Protein AF-A0A412BIN4-F1 (afdb_monomer_lite)

Sequence (190 aa):
MIEFNANLDKLNDFFSIFPKWGISVTIKLLKELKNDSEAMCNKYFSIISARILNELSARPDGLDVESYKKEASQLKMHFNRIKLCMRNTDFRFFIHEGLNEDMFHVSNNKVYGNLNTMYFYINENSRYAECGDESFILNKLQDICHELNELRQYDILNALPKLIKDSPNEGYVVDSNAFDECMDKVLYKR

pLDDT: mean 77.25, std 17.16, range [39.59, 96.88]

Foldseek 3Di:
DCVLVVLQVVVLLLQVVQVVQVHAADLVLLVCCLPDLPVSLVVVLVVSLVVLQVVQQPDPVGHPPVSSVVVSVVSVVSSVVSVVVCVDPVSSVSSVCCSVQVQWDADPRGIAGAVSCCVPPDDDDDQKGTHDAPVRQLVVQVVVVVVLCVVDDDPVNVCSSVQWDADPPHHIIGGSVSVVVSVCVSPVVD

Radius of gyration: 20.76 Å; chains: 1; bounding box: 53×29×62 Å

Structure (mmCIF, N/CA/C/O backbone):
data_AF-A0A412BIN4-F1
#
_entry.id   AF-A0A412BIN4-F1
#
loop_
_atom_site.group_PDB
_atom_site.id
_atom_site.type_symbol
_atom_site.label_atom_id
_atom_site.label_alt_id
_atom_site.label_comp_id
_atom_site.label_asym_id
_atom_site.label_entity_id
_atom_site.label_seq_id
_atom_site.pdbx_PDB_ins_code
_atom_site.Cartn_x
_atom_site.Cartn_y
_atom_site.Cartn_z
_atom_site.occupancy
_atom_site.B_iso_or_equiv
_atom_site.auth_seq_id
_atom_site.auth_comp_id
_atom_site.auth_asym_id
_atom_site.auth_atom_id
_atom_site.pdbx_PDB_model_num
ATOM 1 N N . MET A 1 1 ? -2.783 11.981 15.954 1.00 52.47 1 MET A N 1
ATOM 2 C CA . MET A 1 1 ? -3.583 12.307 14.748 1.00 52.47 1 MET A CA 1
ATOM 3 C C . MET A 1 1 ? -2.749 12.912 13.621 1.00 52.47 1 MET A C 1
ATOM 5 O O . MET A 1 1 ? -2.715 12.296 12.567 1.00 52.47 1 MET A O 1
ATOM 9 N N . ILE A 1 2 ? -2.026 14.028 13.833 1.00 53.19 2 ILE A N 1
ATOM 10 C CA . ILE A 1 2 ? -1.086 14.569 12.819 1.00 53.19 2 ILE A CA 1
ATOM 11 C C . ILE A 1 2 ? -0.102 13.482 12.362 1.00 53.19 2 ILE A C 1
ATOM 13 O O . ILE A 1 2 ? 0.134 13.328 11.172 1.00 53.19 2 ILE A O 1
ATOM 17 N N . GLU A 1 3 ? 0.390 12.662 13.294 1.00 67.81 3 GLU A N 1
ATOM 18 C CA . GLU A 1 3 ? 1.304 11.560 12.978 1.00 67.81 3 GLU A CA 1
ATOM 19 C C . GLU A 1 3 ? 0.647 10.392 12.226 1.00 67.81 3 GLU A C 1
ATOM 21 O O . GLU A 1 3 ? 1.314 9.784 11.399 1.00 67.81 3 GLU A O 1
ATOM 26 N N . PHE A 1 4 ? -0.642 10.086 12.444 1.00 73.12 4 PHE A N 1
ATOM 27 C CA . PHE A 1 4 ? -1.311 8.983 11.733 1.00 73.12 4 PHE A CA 1
ATOM 28 C C . PHE A 1 4 ? -1.513 9.342 10.262 1.00 73.12 4 PHE A C 1
ATOM 30 O O . PHE A 1 4 ? -1.040 8.613 9.395 1.00 73.12 4 PHE A O 1
ATOM 37 N N . ASN A 1 5 ? -2.140 10.491 9.983 1.00 73.44 5 ASN A N 1
ATOM 38 C CA . ASN A 1 5 ? -2.379 10.930 8.608 1.00 73.44 5 ASN A CA 1
ATOM 39 C C . ASN A 1 5 ? -1.053 11.182 7.884 1.00 73.44 5 ASN A C 1
ATOM 41 O O . ASN A 1 5 ? -0.859 10.664 6.794 1.00 73.44 5 ASN A O 1
ATOM 45 N N . ALA A 1 6 ? -0.075 11.828 8.531 1.00 82.25 6 ALA A N 1
ATOM 46 C CA . ALA A 1 6 ? 1.246 12.012 7.929 1.00 82.25 6 ALA A CA 1
ATOM 47 C C . ALA A 1 6 ? 1.959 10.679 7.632 1.00 82.25 6 ALA A C 1
ATOM 49 O O . ALA A 1 6 ? 2.660 10.564 6.626 1.00 82.25 6 ALA A O 1
ATOM 50 N N . ASN A 1 7 ? 1.798 9.660 8.482 1.00 86.88 7 ASN A N 1
ATOM 51 C CA . ASN A 1 7 ? 2.348 8.330 8.223 1.00 86.88 7 ASN A CA 1
ATOM 52 C C . ASN A 1 7 ? 1.574 7.596 7.117 1.00 86.88 7 ASN A C 1
ATOM 54 O O . ASN A 1 7 ? 2.195 6.924 6.293 1.00 86.88 7 ASN A O 1
ATOM 58 N N . LEU A 1 8 ? 0.252 7.746 7.046 1.00 87.19 8 LEU A N 1
ATOM 59 C CA . LEU A 1 8 ? -0.567 7.189 5.972 1.00 87.19 8 LEU A CA 1
ATOM 60 C C . LEU A 1 8 ? -0.222 7.830 4.619 1.00 87.19 8 LEU A C 1
ATOM 62 O O . LEU A 1 8 ? 0.004 7.114 3.645 1.00 87.19 8 LEU A O 1
ATOM 66 N N . ASP A 1 9 ? -0.079 9.153 4.572 1.00 88.25 9 ASP A N 1
ATOM 67 C CA . ASP A 1 9 ? 0.361 9.901 3.391 1.00 88.25 9 ASP A CA 1
ATOM 68 C C . ASP A 1 9 ? 1.745 9.447 2.950 1.00 88.25 9 ASP A C 1
ATOM 70 O O . ASP A 1 9 ? 1.972 9.141 1.783 1.00 88.25 9 ASP A O 1
ATOM 74 N N . LYS A 1 10 ? 2.669 9.300 3.902 1.00 91.50 10 LYS A N 1
ATOM 75 C CA . LYS A 1 10 ? 4.013 8.785 3.636 1.00 91.50 10 LYS A CA 1
ATOM 76 C C . LYS A 1 10 ? 3.991 7.361 3.074 1.00 91.50 10 LYS A C 1
ATOM 78 O O . LYS A 1 10 ? 4.788 7.037 2.193 1.00 91.50 10 LYS A O 1
ATOM 83 N N . LEU A 1 11 ? 3.101 6.506 3.574 1.00 92.31 11 LEU A N 1
ATOM 84 C CA . LEU A 1 11 ? 2.918 5.146 3.073 1.00 92.31 11 LEU A CA 1
ATOM 85 C C . LEU A 1 11 ? 2.345 5.152 1.646 1.00 92.31 11 LEU A C 1
ATOM 87 O O . LEU A 1 11 ? 2.829 4.418 0.783 1.00 92.31 11 LEU A O 1
ATOM 91 N N . ASN A 1 12 ? 1.371 6.021 1.373 1.00 92.88 12 ASN A N 1
ATOM 92 C CA . ASN A 1 12 ? 0.793 6.217 0.045 1.00 92.88 12 ASN A CA 1
ATOM 93 C C . ASN A 1 12 ? 1.808 6.784 -0.956 1.00 92.88 12 ASN A C 1
ATOM 95 O O . ASN A 1 12 ? 1.913 6.282 -2.077 1.00 92.88 12 ASN A O 1
ATOM 99 N N . ASP A 1 13 ? 2.635 7.741 -0.537 1.00 93.12 13 ASP A N 1
ATOM 100 C CA . ASP A 1 13 ? 3.766 8.268 -1.302 1.00 93.12 13 ASP A CA 1
ATOM 101 C C . ASP A 1 13 ? 4.687 7.138 -1.777 1.00 93.12 13 ASP A C 1
ATOM 103 O O . ASP A 1 13 ? 5.086 7.100 -2.946 1.00 93.12 13 ASP A O 1
ATOM 107 N N . PHE A 1 14 ? 5.009 6.184 -0.897 1.00 92.69 14 PHE A N 1
ATOM 108 C CA . PHE A 1 14 ? 5.871 5.048 -1.234 1.00 92.69 14 PHE A CA 1
ATOM 109 C C . PHE A 1 14 ? 5.260 4.161 -2.307 1.00 92.69 14 PHE A C 1
ATOM 111 O O . PHE A 1 14 ? 5.967 3.740 -3.229 1.00 92.69 14 PHE A O 1
ATOM 118 N N . PHE A 1 15 ? 3.958 3.905 -2.216 1.00 93.31 15 PHE A N 1
ATOM 119 C CA . PHE A 1 15 ? 3.268 3.020 -3.141 1.00 93.31 15 PHE A CA 1
ATOM 120 C C . PHE A 1 15 ? 2.793 3.700 -4.430 1.00 93.31 15 PHE A C 1
ATOM 122 O O . PHE A 1 15 ? 2.519 3.004 -5.404 1.00 93.31 15 PHE A O 1
ATOM 129 N N . SER A 1 16 ? 2.807 5.033 -4.507 1.00 91.88 16 SER A N 1
ATOM 130 C CA . SER A 1 16 ? 2.355 5.813 -5.672 1.00 91.88 16 SER A CA 1
ATOM 131 C C . SER A 1 16 ? 3.038 5.458 -7.003 1.00 91.88 16 SER A C 1
ATOM 133 O O . SER A 1 16 ? 2.470 5.664 -8.078 1.00 91.88 16 SER A O 1
ATOM 135 N N . ILE A 1 17 ? 4.260 4.917 -6.961 1.00 91.06 17 ILE A N 1
ATOM 136 C CA . ILE A 1 17 ? 5.000 4.510 -8.162 1.00 91.06 17 ILE A CA 1
ATOM 137 C C . ILE A 1 17 ? 4.529 3.165 -8.726 1.00 91.06 17 ILE A C 1
ATOM 139 O O . ILE A 1 17 ? 4.674 2.923 -9.919 1.00 91.06 17 ILE A O 1
ATOM 143 N N . PHE A 1 18 ? 3.950 2.293 -7.901 1.00 93.19 18 PHE A N 1
ATOM 144 C CA . PHE A 1 18 ? 3.607 0.925 -8.292 1.00 93.19 18 PHE A CA 1
ATOM 145 C C . PHE A 1 18 ? 2.509 0.877 -9.369 1.00 93.19 18 PHE A C 1
ATOM 147 O O . PHE A 1 18 ? 2.728 0.211 -10.388 1.00 93.19 18 PHE A O 1
ATOM 154 N N . PRO A 1 19 ? 1.394 1.629 -9.250 1.00 93.12 19 PRO A N 1
ATOM 155 C CA . PRO A 1 19 ? 0.339 1.620 -10.263 1.00 93.12 19 PRO A CA 1
ATOM 156 C C . PRO A 1 19 ? 0.802 2.125 -11.628 1.00 93.12 19 PRO A C 1
ATOM 158 O O . PRO A 1 19 ? 0.373 1.590 -12.647 1.00 93.12 19 PRO A O 1
ATOM 161 N N . LYS A 1 20 ? 1.729 3.096 -11.659 1.00 90.44 20 LYS A N 1
ATOM 162 C CA . LYS A 1 20 ? 2.320 3.617 -12.908 1.00 90.44 20 LYS A CA 1
ATOM 163 C C . LYS A 1 20 ? 3.000 2.520 -13.720 1.00 90.44 20 LYS A C 1
ATOM 165 O O . LYS A 1 20 ? 3.039 2.593 -14.939 1.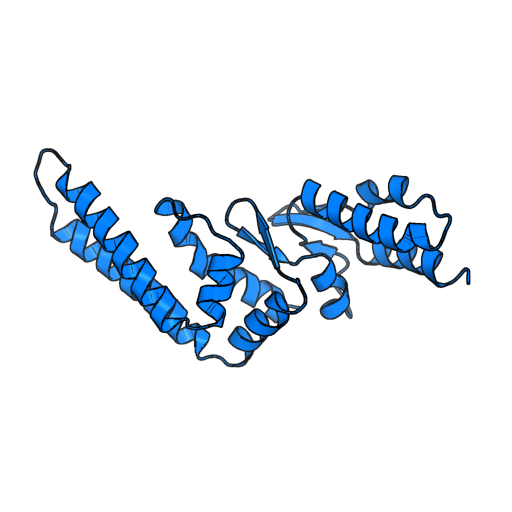00 90.44 20 LYS A O 1
ATOM 170 N N . TRP A 1 21 ? 3.493 1.499 -13.030 1.00 89.81 21 TRP A N 1
ATOM 171 C CA . TRP A 1 21 ? 4.158 0.351 -13.621 1.00 89.81 21 TRP A CA 1
ATOM 172 C C . TRP A 1 21 ? 3.282 -0.893 -13.619 1.00 89.81 21 TRP A C 1
ATOM 174 O O . TRP A 1 21 ? 3.820 -1.988 -13.712 1.00 89.81 21 TRP A O 1
ATOM 184 N N . GLY A 1 22 ? 1.956 -0.769 -13.493 1.00 90.12 22 GLY A N 1
ATOM 185 C CA . GLY A 1 22 ? 1.029 -1.902 -13.544 1.00 90.12 22 GLY A CA 1
ATOM 186 C C . GLY A 1 22 ? 1.209 -2.897 -12.396 1.00 90.12 22 GLY A C 1
ATOM 187 O O . GLY A 1 22 ? 1.023 -4.100 -12.586 1.00 90.12 22 GLY A O 1
ATOM 188 N N . ILE A 1 23 ? 1.642 -2.427 -11.225 1.00 93.75 23 ILE A N 1
ATOM 189 C CA . ILE A 1 23 ? 1.693 -3.222 -9.999 1.00 93.75 23 ILE A CA 1
ATOM 190 C C . ILE A 1 23 ? 0.634 -2.673 -9.048 1.00 93.75 23 ILE A C 1
ATOM 192 O O . ILE A 1 23 ? 0.701 -1.518 -8.632 1.00 93.75 23 ILE A O 1
ATOM 196 N N . SER A 1 24 ? -0.346 -3.504 -8.704 1.00 94.12 24 SER A N 1
ATOM 197 C CA . SER A 1 24 ? -1.407 -3.106 -7.784 1.00 94.12 24 SER A CA 1
ATOM 198 C C . SER A 1 24 ? -0.885 -2.967 -6.357 1.00 94.12 24 SER A C 1
ATOM 200 O O . SER A 1 24 ? -0.152 -3.829 -5.858 1.00 94.12 24 SER A O 1
ATOM 202 N N . VAL A 1 25 ? -1.310 -1.908 -5.674 1.00 94.38 25 VAL A N 1
ATOM 203 C CA . VAL A 1 25 ? -1.082 -1.755 -4.234 1.00 94.38 25 VAL A CA 1
ATOM 204 C C . VAL A 1 25 ? -2.047 -2.691 -3.519 1.00 94.38 25 VAL A C 1
ATOM 206 O O . VAL A 1 25 ? -3.233 -2.729 -3.829 1.00 94.38 25 VAL A O 1
ATOM 209 N N . THR A 1 26 ? -1.530 -3.503 -2.599 1.00 94.44 26 THR A N 1
ATOM 210 C CA . THR A 1 26 ? -2.305 -4.530 -1.888 1.00 94.44 26 THR A CA 1
ATOM 211 C C . THR A 1 26 ? -1.802 -4.676 -0.458 1.00 94.44 26 THR A C 1
ATOM 213 O O . THR A 1 26 ? -0.642 -4.379 -0.175 1.00 94.44 26 THR A O 1
ATOM 216 N N . ILE A 1 27 ? -2.618 -5.247 0.432 1.00 92.25 27 ILE A N 1
ATOM 217 C CA . ILE A 1 27 ? -2.184 -5.621 1.790 1.00 92.25 27 ILE A CA 1
ATOM 218 C C . ILE A 1 27 ? -0.950 -6.536 1.766 1.00 92.25 27 ILE A C 1
ATOM 220 O O . ILE A 1 27 ? -0.079 -6.436 2.628 1.00 92.25 27 ILE A O 1
ATOM 224 N N . LYS A 1 28 ? -0.813 -7.398 0.749 1.00 94.25 28 LYS A N 1
ATOM 225 C CA . LYS A 1 28 ? 0.390 -8.222 0.571 1.00 94.25 28 LYS A CA 1
ATOM 226 C C . LYS A 1 28 ? 1.647 -7.362 0.407 1.00 94.25 28 LYS A C 1
ATOM 228 O O . LYS A 1 28 ? 2.677 -7.695 0.982 1.00 94.25 28 LYS A O 1
ATOM 233 N N . LEU A 1 29 ? 1.559 -6.256 -0.328 1.00 94.31 29 LEU A N 1
ATOM 234 C CA . LEU A 1 29 ? 2.671 -5.328 -0.525 1.00 94.31 29 LEU A CA 1
ATOM 235 C C . LEU A 1 29 ? 3.097 -4.664 0.792 1.00 94.31 29 LEU A C 1
ATOM 237 O O . LEU A 1 29 ? 4.290 -4.557 1.069 1.00 94.31 29 LEU A O 1
ATOM 241 N N . LEU A 1 30 ? 2.126 -4.296 1.635 1.00 94.31 30 LEU A N 1
ATOM 242 C CA . LEU A 1 30 ? 2.381 -3.774 2.980 1.00 94.31 30 LEU A CA 1
ATOM 243 C C . LEU A 1 30 ? 3.039 -4.836 3.874 1.00 94.31 30 LEU A C 1
ATOM 245 O O . LEU A 1 30 ? 3.981 -4.527 4.598 1.00 94.31 30 LEU A O 1
ATOM 249 N N . LYS A 1 31 ? 2.598 -6.099 3.793 1.00 95.25 31 LYS A N 1
ATOM 250 C CA . LYS A 1 31 ? 3.227 -7.219 4.517 1.00 95.25 31 LYS A CA 1
ATOM 251 C C . LYS A 1 31 ? 4.669 -7.458 4.061 1.00 95.25 31 LYS A C 1
ATOM 253 O O . LYS A 1 31 ? 5.536 -7.674 4.900 1.00 95.25 31 LYS A O 1
ATOM 258 N N . GLU A 1 32 ? 4.950 -7.376 2.759 1.00 96.06 32 GLU A N 1
ATOM 259 C CA . GLU A 1 32 ? 6.324 -7.446 2.236 1.00 96.06 32 GLU A CA 1
ATOM 260 C C . GLU A 1 32 ? 7.185 -6.295 2.788 1.00 96.06 32 GLU A C 1
ATOM 262 O O . GLU A 1 32 ? 8.299 -6.541 3.245 1.00 96.06 32 GLU A O 1
ATOM 267 N N . LEU A 1 33 ? 6.648 -5.067 2.829 1.00 95.19 33 LEU A N 1
ATOM 268 C CA . LEU A 1 33 ? 7.324 -3.900 3.408 1.00 95.19 33 LEU A CA 1
ATOM 269 C C . LEU A 1 33 ? 7.610 -4.067 4.913 1.00 95.19 33 LEU A C 1
ATOM 271 O O . LEU A 1 33 ? 8.710 -3.739 5.359 1.00 95.19 33 LEU A O 1
ATOM 275 N N . LYS A 1 34 ? 6.639 -4.583 5.680 1.00 94.06 34 LYS A N 1
ATOM 276 C CA . LYS A 1 34 ? 6.758 -4.879 7.120 1.00 94.06 34 LYS A CA 1
ATOM 277 C C . LYS A 1 34 ? 7.849 -5.913 7.398 1.00 94.06 34 LYS A C 1
ATOM 279 O O . LYS A 1 34 ? 8.639 -5.726 8.318 1.00 94.06 34 LYS A O 1
ATOM 284 N N . ASN A 1 35 ? 7.856 -7.002 6.632 1.00 94.00 35 ASN A N 1
ATOM 285 C CA . ASN A 1 35 ? 8.706 -8.159 6.900 1.00 94.00 35 ASN A CA 1
ATOM 286 C C . ASN A 1 35 ? 10.169 -7.886 6.556 1.00 94.00 35 ASN A C 1
ATOM 288 O O . ASN A 1 35 ? 11.052 -8.140 7.369 1.00 94.00 35 ASN A O 1
ATOM 292 N N . ASP A 1 36 ? 10.419 -7.380 5.349 1.00 95.25 36 ASP A N 1
ATOM 293 C CA . ASP A 1 36 ? 11.762 -7.053 4.887 1.00 95.25 36 ASP A CA 1
ATOM 294 C C . ASP A 1 36 ? 11.687 -5.969 3.809 1.00 95.25 36 ASP A C 1
ATOM 296 O O . ASP A 1 36 ? 11.591 -6.227 2.604 1.00 95.25 36 ASP A O 1
ATOM 300 N N . SER A 1 37 ? 11.739 -4.718 4.268 1.00 94.12 37 SER A N 1
ATOM 301 C CA . SER A 1 37 ? 11.732 -3.556 3.383 1.00 94.12 37 SER A CA 1
ATOM 302 C C . SER A 1 37 ? 12.886 -3.554 2.377 1.00 94.12 37 SER A C 1
ATOM 304 O O . SER A 1 37 ? 12.717 -3.046 1.268 1.00 94.12 37 SER A O 1
ATOM 306 N N . GLU A 1 38 ? 14.047 -4.126 2.711 1.00 95.38 38 GLU A N 1
ATOM 307 C CA . GLU A 1 38 ? 15.189 -4.145 1.805 1.00 95.38 38 GLU A CA 1
ATOM 308 C C . GLU A 1 38 ? 14.979 -5.157 0.681 1.00 95.38 38 GLU A C 1
ATOM 310 O O . GLU A 1 38 ? 15.123 -4.797 -0.494 1.00 95.38 38 GLU A O 1
ATOM 315 N N . ALA A 1 39 ? 14.572 -6.380 1.021 1.00 96.88 39 ALA A N 1
ATOM 316 C CA . ALA A 1 39 ? 14.238 -7.408 0.043 1.00 96.88 39 ALA A CA 1
ATOM 317 C C . ALA A 1 39 ? 13.079 -6.971 -0.863 1.00 96.88 39 ALA A C 1
ATOM 319 O O . ALA A 1 39 ? 13.165 -7.119 -2.085 1.00 96.88 39 ALA A O 1
ATOM 320 N N . MET A 1 40 ? 12.034 -6.365 -0.290 1.00 96.00 40 MET A N 1
ATOM 321 C CA . MET A 1 40 ? 10.905 -5.805 -1.037 1.00 96.00 40 MET A CA 1
ATOM 322 C C . MET A 1 40 ? 11.379 -4.741 -2.035 1.00 96.00 40 MET A C 1
ATOM 324 O O . MET A 1 40 ? 11.103 -4.849 -3.233 1.00 96.00 40 MET A O 1
ATOM 328 N N . CYS A 1 41 ? 12.163 -3.759 -1.579 1.00 96.50 41 CYS A N 1
ATOM 329 C CA . CYS A 1 41 ? 12.687 -2.707 -2.448 1.00 96.50 41 CYS A CA 1
ATOM 330 C C . CYS A 1 41 ? 13.556 -3.272 -3.579 1.00 96.50 41 CYS A C 1
ATOM 332 O O . CYS A 1 41 ? 13.408 -2.859 -4.725 1.00 96.50 41 CYS A O 1
ATOM 334 N N . ASN A 1 42 ? 14.440 -4.230 -3.283 1.00 96.56 42 ASN A N 1
ATOM 335 C CA . ASN A 1 42 ? 15.310 -4.842 -4.289 1.00 96.56 42 ASN A CA 1
ATOM 336 C C . ASN A 1 42 ? 14.495 -5.607 -5.344 1.00 96.56 42 ASN A C 1
ATOM 338 O O . ASN A 1 42 ? 14.714 -5.426 -6.541 1.00 96.56 42 ASN A O 1
ATOM 342 N N . LYS A 1 43 ? 13.505 -6.399 -4.911 1.00 96.69 43 LYS A N 1
ATOM 343 C CA . LYS A 1 43 ? 12.595 -7.146 -5.791 1.00 96.69 43 LYS A CA 1
ATOM 344 C C . LYS A 1 43 ? 11.875 -6.223 -6.774 1.00 96.69 43 LYS A C 1
ATOM 346 O O . LYS A 1 43 ? 11.922 -6.455 -7.982 1.00 96.69 43 LYS A O 1
ATOM 351 N N . TYR A 1 44 ? 11.207 -5.182 -6.279 1.00 96.56 44 TYR A N 1
ATOM 352 C CA . TYR A 1 44 ? 10.413 -4.309 -7.147 1.00 96.56 44 TYR A CA 1
ATOM 353 C C . TYR A 1 44 ? 11.266 -3.343 -7.965 1.00 96.56 44 TYR A C 1
ATOM 355 O O . TYR A 1 44 ? 10.901 -3.052 -9.102 1.00 96.56 44 TYR A O 1
ATOM 363 N N . PHE A 1 45 ? 12.433 -2.929 -7.462 1.00 96.69 45 PHE A N 1
ATOM 364 C CA . PHE A 1 45 ? 13.415 -2.210 -8.269 1.00 96.69 45 PHE A CA 1
ATOM 365 C C . PHE A 1 45 ? 13.810 -3.020 -9.509 1.00 96.69 45 PHE A C 1
ATOM 367 O O . PHE A 1 45 ? 13.766 -2.487 -10.617 1.00 96.69 45 PHE A O 1
ATOM 374 N N . SER A 1 46 ? 14.135 -4.308 -9.352 1.00 96.12 46 SER A N 1
ATOM 375 C CA . SER A 1 46 ? 14.480 -5.184 -10.479 1.00 96.12 46 SER A CA 1
ATOM 376 C C . SER A 1 46 ? 13.322 -5.360 -11.464 1.00 96.12 46 SER A C 1
ATOM 378 O O . SER A 1 46 ? 13.531 -5.235 -12.669 1.00 96.12 46 SER A O 1
ATOM 380 N N . ILE A 1 47 ? 12.101 -5.603 -10.970 1.00 95.50 47 ILE A N 1
ATOM 381 C CA . ILE A 1 47 ? 10.911 -5.788 -11.821 1.00 95.50 47 ILE A CA 1
ATOM 382 C C . ILE A 1 47 ? 10.631 -4.534 -12.654 1.00 95.50 47 ILE A C 1
ATOM 384 O O . ILE A 1 47 ? 10.451 -4.626 -13.867 1.00 95.50 47 ILE A O 1
ATOM 388 N N . ILE A 1 48 ? 10.594 -3.366 -12.011 1.00 95.69 48 ILE A N 1
ATOM 389 C CA . ILE A 1 48 ? 10.258 -2.107 -12.679 1.00 95.69 48 ILE A CA 1
ATOM 390 C C . ILE A 1 48 ? 11.388 -1.685 -13.627 1.00 95.69 48 ILE A C 1
ATOM 392 O O . ILE A 1 48 ? 11.108 -1.300 -14.756 1.00 95.69 48 ILE A O 1
ATOM 396 N N . SER A 1 49 ? 12.659 -1.839 -13.234 1.00 94.50 49 SER A N 1
ATOM 397 C CA . SER A 1 49 ? 13.795 -1.518 -14.117 1.00 94.50 49 SER A CA 1
ATOM 398 C C . SER A 1 49 ? 13.784 -2.352 -15.399 1.00 94.50 49 SER A C 1
ATOM 400 O O . SER A 1 49 ? 14.035 -1.819 -16.478 1.00 94.50 49 SER A O 1
ATOM 402 N N . ALA A 1 50 ? 13.447 -3.643 -15.309 1.00 93.88 50 ALA A N 1
ATOM 403 C CA . ALA A 1 50 ? 13.311 -4.498 -16.486 1.00 93.88 50 ALA A CA 1
ATOM 404 C C . ALA A 1 50 ? 12.154 -4.053 -17.399 1.00 93.88 50 ALA A C 1
ATOM 406 O O . ALA A 1 50 ? 12.290 -4.097 -18.620 1.00 93.88 50 ALA A O 1
ATOM 407 N N . ARG A 1 51 ? 11.032 -3.590 -16.826 1.00 93.69 51 ARG A N 1
ATOM 408 C CA . ARG A 1 51 ? 9.908 -3.032 -17.599 1.00 93.69 51 ARG A CA 1
ATOM 409 C C . ARG A 1 51 ? 10.307 -1.756 -18.336 1.00 93.69 51 ARG A C 1
ATOM 411 O O . ARG A 1 51 ? 10.129 -1.716 -19.548 1.00 93.69 51 ARG A O 1
ATOM 418 N N . ILE A 1 52 ? 10.937 -0.799 -17.645 1.00 92.25 52 ILE A N 1
ATOM 419 C CA . ILE A 1 52 ? 11.484 0.426 -18.259 1.00 92.25 52 ILE A CA 1
ATOM 420 C C . ILE A 1 52 ? 12.391 0.059 -19.443 1.00 92.25 52 ILE A C 1
ATOM 422 O O . ILE A 1 52 ? 12.233 0.583 -20.544 1.00 92.25 52 ILE A O 1
ATOM 426 N N . LEU A 1 53 ? 13.332 -0.869 -19.236 1.00 92.81 53 LEU A N 1
ATOM 427 C CA . LEU A 1 53 ? 14.273 -1.282 -20.277 1.00 92.81 53 LEU A CA 1
ATOM 428 C C . LEU A 1 53 ? 13.557 -1.866 -21.502 1.00 92.81 53 LEU A C 1
ATOM 430 O O . LEU A 1 53 ? 13.897 -1.516 -22.633 1.00 92.81 53 LEU A O 1
ATOM 434 N N . ASN A 1 54 ? 12.568 -2.734 -21.286 1.00 91.81 54 ASN A N 1
ATOM 435 C CA . ASN A 1 54 ? 11.800 -3.354 -22.364 1.00 91.81 54 ASN A CA 1
ATOM 436 C C . ASN A 1 54 ? 10.968 -2.322 -23.140 1.00 91.81 54 ASN A C 1
ATOM 438 O O . ASN A 1 54 ? 10.965 -2.350 -24.368 1.00 91.81 54 ASN A O 1
ATOM 442 N N . GLU A 1 55 ? 10.303 -1.395 -22.446 1.00 90.44 55 GLU A N 1
ATOM 443 C CA . GLU A 1 55 ? 9.495 -0.339 -23.069 1.00 90.44 55 GLU A CA 1
ATOM 444 C C . GLU A 1 55 ? 10.340 0.617 -23.914 1.00 90.44 55 GLU A C 1
ATOM 446 O O . GLU A 1 55 ? 9.952 0.972 -25.027 1.00 90.44 55 GLU A O 1
ATOM 451 N N . LEU A 1 56 ? 11.516 1.010 -23.419 1.00 90.94 56 LEU A N 1
ATOM 452 C CA . LEU A 1 56 ? 12.430 1.867 -24.171 1.00 90.94 56 LEU A CA 1
ATOM 453 C C . LEU A 1 56 ? 13.068 1.127 -25.353 1.00 90.94 56 LEU A C 1
ATOM 455 O O . LEU A 1 56 ? 13.231 1.718 -26.415 1.00 90.94 56 LEU A O 1
ATOM 459 N N . SER A 1 57 ? 13.386 -0.162 -25.200 1.00 90.25 57 SER A N 1
ATOM 460 C CA . SER A 1 57 ? 13.964 -0.982 -26.278 1.00 90.25 57 SER A CA 1
ATOM 461 C C . SER A 1 57 ? 12.974 -1.280 -27.408 1.00 90.25 57 SER A C 1
ATOM 463 O O . SER A 1 57 ? 13.397 -1.553 -28.526 1.00 90.25 57 SER A O 1
ATOM 465 N N . ALA A 1 58 ? 11.666 -1.235 -27.137 1.00 91.06 58 ALA A N 1
ATOM 466 C CA . ALA A 1 58 ? 10.616 -1.476 -28.127 1.00 91.06 58 ALA A CA 1
ATOM 467 C C . ALA A 1 58 ? 10.358 -0.278 -29.067 1.00 91.06 58 ALA A C 1
ATOM 469 O O . ALA A 1 58 ? 9.505 -0.367 -29.953 1.00 91.06 58 ALA A O 1
ATOM 470 N N . ARG A 1 59 ? 11.052 0.853 -28.879 1.00 88.44 59 ARG A N 1
ATOM 471 C CA . ARG A 1 59 ? 10.885 2.056 -29.705 1.00 88.44 59 ARG A CA 1
ATOM 472 C C . ARG A 1 59 ? 11.591 1.912 -31.068 1.00 88.44 59 ARG A C 1
ATOM 474 O O . ARG A 1 59 ? 12.622 1.244 -31.142 1.00 88.44 59 ARG A O 1
ATOM 481 N N . PRO A 1 60 ? 11.090 2.565 -32.139 1.00 82.88 60 PRO A N 1
ATOM 482 C CA . PRO A 1 60 ? 11.651 2.444 -33.494 1.00 82.88 60 PRO A CA 1
ATOM 483 C C . PRO A 1 60 ? 13.127 2.849 -33.609 1.00 82.88 60 PRO A C 1
ATOM 485 O O . PRO A 1 60 ? 13.857 2.275 -34.411 1.00 82.88 60 PRO A O 1
ATOM 488 N N . ASP A 1 61 ? 13.562 3.801 -32.780 1.00 83.19 61 ASP A N 1
ATOM 489 C CA . ASP A 1 61 ? 14.907 4.388 -32.821 1.00 83.19 61 ASP A CA 1
ATOM 490 C C . ASP A 1 61 ? 15.929 3.640 -31.934 1.00 83.19 61 ASP A C 1
ATOM 492 O O . ASP A 1 61 ? 17.064 4.087 -31.762 1.00 83.19 61 ASP A O 1
ATOM 496 N N . GLY A 1 62 ? 15.545 2.486 -31.371 1.00 80.25 62 GLY A N 1
ATOM 497 C CA . GLY A 1 62 ? 16.355 1.716 -30.425 1.00 80.25 62 GLY A CA 1
ATOM 498 C C . GLY A 1 62 ? 16.249 2.211 -28.976 1.00 80.25 62 GLY A C 1
ATOM 499 O O . GLY A 1 62 ? 15.408 3.041 -28.631 1.00 80.25 62 GLY A O 1
ATOM 500 N N . LEU A 1 63 ? 17.097 1.663 -28.096 1.00 89.38 63 LEU A N 1
ATOM 501 C CA . LEU A 1 63 ? 17.101 1.997 -26.670 1.00 89.38 63 LEU A CA 1
ATOM 502 C C . LEU A 1 63 ? 17.668 3.407 -26.427 1.00 89.38 63 LEU A C 1
ATOM 504 O O . LEU A 1 63 ? 18.866 3.634 -26.602 1.00 89.38 63 LEU A O 1
ATOM 508 N N . ASP A 1 64 ? 16.839 4.316 -25.908 1.00 91.56 64 ASP A N 1
ATOM 509 C CA . ASP A 1 64 ? 17.303 5.587 -25.340 1.00 91.56 64 ASP A CA 1
ATOM 510 C C . ASP A 1 64 ? 17.986 5.340 -23.983 1.00 91.56 64 ASP A C 1
ATOM 512 O O . ASP A 1 64 ? 17.358 5.284 -22.919 1.00 91.56 64 ASP A O 1
ATOM 516 N N . VAL A 1 65 ? 19.307 5.163 -24.039 1.00 91.75 65 VAL A N 1
ATOM 517 C CA . VAL A 1 65 ? 20.153 4.885 -22.872 1.00 91.75 65 VAL A CA 1
ATOM 518 C C . VAL A 1 65 ? 20.075 6.004 -21.830 1.00 91.75 65 VAL A C 1
ATOM 520 O O . VAL A 1 65 ? 20.174 5.722 -20.633 1.00 91.75 65 VAL A O 1
ATOM 523 N N . GLU A 1 66 ? 19.900 7.259 -22.244 1.00 93.50 66 GLU A N 1
ATOM 524 C CA . GLU A 1 66 ? 19.877 8.389 -21.315 1.00 93.50 66 GLU A CA 1
ATOM 525 C C . GLU A 1 66 ? 18.531 8.480 -20.589 1.00 93.50 66 GLU A C 1
ATOM 527 O O . GLU A 1 66 ? 18.505 8.642 -19.364 1.00 93.50 66 GLU A O 1
ATOM 532 N N . SER A 1 67 ? 17.417 8.249 -21.297 1.00 92.69 67 SER A N 1
ATOM 533 C CA . SER A 1 67 ? 16.099 8.095 -20.661 1.00 92.69 67 SER A CA 1
ATOM 534 C C . SER A 1 67 ? 16.104 6.944 -19.656 1.00 92.69 67 SER A C 1
ATOM 536 O O . SER A 1 67 ? 15.691 7.129 -18.510 1.00 92.69 67 SER A O 1
ATOM 538 N N . TYR A 1 68 ? 16.662 5.785 -20.033 1.00 93.62 68 TYR A N 1
ATOM 539 C CA . TYR A 1 68 ? 16.762 4.630 -19.137 1.00 93.62 68 TYR A CA 1
ATOM 540 C C . TYR A 1 68 ? 17.529 4.966 -17.853 1.00 93.62 68 TYR A C 1
ATOM 542 O O . TYR A 1 68 ? 17.050 4.709 -16.747 1.00 93.62 68 TYR A O 1
ATOM 550 N N . LYS A 1 69 ? 18.714 5.578 -17.977 1.00 94.19 69 LYS A N 1
ATOM 551 C CA . LYS A 1 69 ? 19.534 5.973 -16.820 1.00 94.19 69 LYS A CA 1
ATOM 552 C C . LYS A 1 69 ? 18.795 6.941 -15.903 1.00 94.19 69 LYS A C 1
ATOM 554 O O . LYS A 1 69 ? 18.886 6.801 -14.679 1.00 94.19 69 LYS A O 1
ATOM 559 N N . LYS A 1 70 ? 18.070 7.907 -16.472 1.00 95.31 70 LYS A N 1
ATOM 560 C CA . LYS A 1 70 ? 17.294 8.891 -15.714 1.00 95.31 70 LYS A CA 1
ATOM 561 C C . LYS A 1 70 ? 16.176 8.220 -14.916 1.00 95.31 70 LYS A C 1
ATOM 563 O O . LYS A 1 70 ? 16.098 8.425 -13.704 1.00 95.31 70 LYS A O 1
ATOM 568 N N . GLU A 1 71 ? 15.363 7.388 -15.560 1.00 93.56 71 GLU A N 1
ATOM 569 C CA . GLU A 1 71 ? 14.249 6.683 -14.913 1.00 93.56 71 GLU A CA 1
ATOM 570 C C . GLU A 1 71 ? 14.735 5.693 -13.846 1.00 93.56 71 GLU A C 1
ATOM 572 O O . GLU A 1 71 ? 14.255 5.716 -12.710 1.00 93.56 71 GLU A O 1
ATOM 577 N N . ALA A 1 72 ? 15.764 4.895 -14.149 1.00 92.88 72 ALA A N 1
ATOM 578 C CA . ALA A 1 72 ? 16.362 3.967 -13.191 1.00 92.88 72 ALA A CA 1
ATOM 579 C C . ALA A 1 72 ? 16.954 4.694 -11.968 1.00 92.88 72 ALA A C 1
ATOM 581 O O . ALA A 1 72 ? 16.850 4.210 -10.837 1.00 92.88 72 ALA A O 1
ATOM 582 N N . SER A 1 73 ? 17.542 5.879 -12.163 1.00 95.06 73 SER A N 1
ATOM 583 C CA . SER A 1 73 ? 18.080 6.694 -11.066 1.00 95.06 73 SER A CA 1
ATOM 584 C C . SER A 1 73 ? 16.977 7.252 -10.166 1.00 95.06 73 SER A C 1
ATOM 586 O O . SER A 1 73 ? 17.104 7.202 -8.940 1.00 95.06 73 SER A O 1
ATOM 588 N N . GLN A 1 74 ? 15.872 7.728 -10.747 1.00 94.44 74 GLN A N 1
ATOM 589 C CA . GLN A 1 74 ? 14.702 8.182 -9.988 1.00 94.44 74 GLN A CA 1
ATOM 590 C C . GLN A 1 74 ? 14.080 7.036 -9.185 1.00 94.44 74 GLN A C 1
ATOM 592 O O . GLN A 1 74 ? 13.810 7.189 -7.992 1.00 94.44 74 GLN A O 1
ATOM 597 N N . LEU A 1 75 ? 13.935 5.865 -9.808 1.00 95.06 75 LEU A N 1
ATOM 598 C CA . LEU A 1 75 ? 13.436 4.658 -9.158 1.00 95.06 75 LEU A CA 1
ATOM 599 C C . LEU A 1 75 ? 14.327 4.250 -7.976 1.00 95.06 75 LEU A C 1
ATOM 601 O O . LEU A 1 75 ? 13.835 3.981 -6.880 1.00 95.06 75 LEU A O 1
ATOM 605 N N . LYS A 1 76 ? 15.651 4.265 -8.168 1.00 95.75 76 LYS A N 1
ATOM 606 C CA . LYS A 1 76 ? 16.629 3.958 -7.116 1.00 95.75 76 LYS A CA 1
ATOM 607 C C . LYS A 1 76 ? 16.515 4.929 -5.943 1.00 95.75 76 LYS A C 1
ATOM 609 O O . LYS A 1 76 ? 16.541 4.503 -4.790 1.00 95.75 76 LYS A O 1
ATOM 614 N N . MET A 1 77 ? 16.377 6.225 -6.225 1.00 95.56 77 MET A N 1
ATOM 615 C CA . MET A 1 77 ? 16.192 7.252 -5.200 1.00 95.56 77 MET A CA 1
ATOM 616 C C . MET A 1 77 ? 14.905 7.019 -4.399 1.00 95.56 77 MET A C 1
ATOM 618 O O . MET A 1 77 ? 14.937 7.086 -3.170 1.00 95.56 77 MET A O 1
ATOM 622 N N . HIS A 1 78 ? 13.803 6.681 -5.074 1.00 95.31 78 HIS A N 1
ATOM 623 C CA . HIS A 1 78 ? 12.524 6.373 -4.431 1.00 95.31 78 HIS A CA 1
ATOM 624 C C . HIS A 1 78 ? 12.638 5.182 -3.475 1.00 95.31 78 HIS A C 1
ATOM 626 O O . HIS A 1 78 ? 12.333 5.306 -2.291 1.00 95.31 78 HIS A O 1
ATOM 632 N N . PHE A 1 79 ? 13.175 4.050 -3.938 1.00 96.06 79 PHE A N 1
ATOM 633 C CA . PHE A 1 79 ? 13.351 2.870 -3.085 1.00 96.06 79 PHE A CA 1
ATOM 634 C C . PHE A 1 79 ? 14.351 3.096 -1.945 1.00 96.06 79 PHE A C 1
ATOM 636 O O . PHE A 1 79 ? 14.146 2.597 -0.841 1.00 96.06 79 PHE A O 1
ATOM 643 N N . ASN A 1 80 ? 15.396 3.900 -2.151 1.00 94.62 80 ASN A N 1
ATOM 644 C CA . ASN A 1 80 ? 16.289 4.298 -1.063 1.00 94.62 80 ASN A CA 1
ATOM 645 C C . ASN A 1 80 ? 15.568 5.142 -0.001 1.00 94.62 80 ASN A C 1
ATOM 647 O O . ASN A 1 80 ? 15.814 4.946 1.191 1.00 94.62 80 ASN A O 1
ATOM 651 N N . ARG A 1 81 ? 14.653 6.039 -0.402 1.00 94.50 81 ARG A N 1
ATOM 652 C CA . ARG A 1 81 ? 13.812 6.806 0.534 1.00 94.50 81 ARG A CA 1
ATOM 653 C C . ARG A 1 81 ? 12.925 5.876 1.363 1.00 94.50 81 ARG A C 1
ATOM 655 O O . ARG A 1 81 ? 12.844 6.075 2.574 1.00 94.50 81 ARG A O 1
ATOM 662 N N . ILE A 1 82 ? 12.334 4.845 0.750 1.00 94.25 82 ILE A N 1
ATOM 663 C CA . ILE A 1 82 ? 11.555 3.817 1.464 1.00 94.25 82 ILE A CA 1
ATOM 664 C C . ILE A 1 82 ? 12.432 3.120 2.511 1.00 94.25 82 ILE A C 1
ATOM 666 O O . ILE A 1 82 ? 12.109 3.154 3.698 1.00 94.25 82 ILE A O 1
ATOM 670 N N . LYS A 1 83 ? 13.582 2.564 2.098 1.00 93.56 83 LYS A N 1
ATOM 671 C CA . LYS A 1 83 ? 14.533 1.887 3.001 1.00 93.56 83 LYS A CA 1
ATOM 672 C C . LYS A 1 83 ? 14.949 2.776 4.175 1.00 93.56 83 LYS A C 1
ATOM 674 O O . LYS A 1 83 ? 15.000 2.312 5.309 1.00 93.56 83 LYS A O 1
ATOM 679 N N . LEU A 1 84 ? 15.239 4.054 3.917 1.00 92.94 84 LEU A N 1
ATOM 680 C CA . LEU A 1 84 ? 15.625 5.011 4.954 1.00 92.94 84 LEU A CA 1
ATOM 681 C C . LEU A 1 84 ? 14.484 5.248 5.947 1.00 92.94 84 LEU A C 1
ATOM 683 O O . LEU A 1 84 ? 14.705 5.224 7.154 1.00 92.94 84 LEU A O 1
ATOM 687 N N . CYS A 1 85 ? 13.263 5.447 5.453 1.00 91.25 85 CYS A N 1
ATOM 688 C CA . CYS A 1 85 ? 12.110 5.696 6.310 1.00 91.25 85 CYS A CA 1
ATOM 689 C C . CYS A 1 85 ? 11.743 4.481 7.16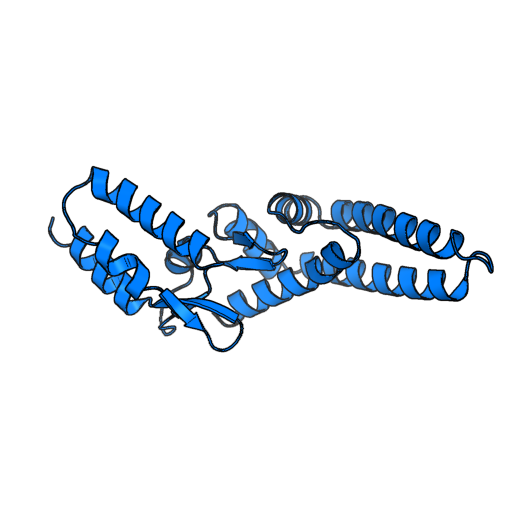2 1.00 91.25 85 CYS A C 1
ATOM 691 O O . CYS A 1 85 ? 11.363 4.658 8.312 1.00 91.25 85 CYS A O 1
ATOM 693 N N . MET A 1 86 ? 11.937 3.263 6.653 1.00 93.25 86 MET A N 1
ATOM 694 C CA . MET A 1 86 ? 11.718 2.030 7.417 1.00 93.25 86 MET A CA 1
ATOM 695 C C . MET A 1 86 ? 12.722 1.820 8.564 1.00 93.25 86 MET A C 1
ATOM 697 O O . MET A 1 86 ? 12.495 0.979 9.434 1.00 93.25 86 MET A O 1
ATOM 701 N N . ARG A 1 87 ? 13.809 2.607 8.627 1.00 91.38 87 ARG A N 1
ATOM 702 C CA . ARG A 1 87 ? 14.704 2.640 9.798 1.00 91.38 87 ARG A CA 1
ATOM 703 C C . ARG A 1 87 ? 14.093 3.390 10.979 1.00 91.38 87 ARG A C 1
ATOM 705 O O . ARG A 1 87 ? 14.446 3.083 12.115 1.00 91.38 87 ARG A O 1
ATOM 712 N N . ASN A 1 88 ? 13.177 4.330 10.731 1.00 91.69 88 ASN A N 1
ATOM 713 C CA . ASN A 1 88 ? 12.449 5.018 11.791 1.00 91.69 88 ASN A CA 1
ATOM 714 C C . ASN A 1 88 ? 11.568 3.998 12.539 1.00 91.69 88 ASN A C 1
ATOM 716 O O . ASN A 1 88 ? 10.786 3.265 11.930 1.00 91.69 88 ASN A O 1
ATOM 720 N N . THR A 1 89 ? 11.762 3.903 13.854 1.00 88.31 89 THR A N 1
ATOM 721 C CA . THR A 1 89 ? 11.075 2.937 14.719 1.00 88.31 89 THR A CA 1
ATOM 722 C C . THR A 1 89 ? 9.580 3.192 14.778 1.00 88.31 89 THR A C 1
ATOM 724 O O . THR A 1 89 ? 8.817 2.241 14.664 1.00 88.31 89 THR A O 1
ATOM 727 N N . ASP A 1 90 ? 9.171 4.454 14.857 1.00 86.00 90 ASP A N 1
ATOM 728 C CA . ASP A 1 90 ? 7.776 4.854 15.044 1.00 86.00 90 ASP A CA 1
ATOM 729 C C . ASP A 1 90 ? 6.960 4.578 13.779 1.00 86.00 90 ASP A C 1
ATOM 731 O O . ASP A 1 90 ? 5.871 4.014 13.832 1.00 86.00 90 ASP A O 1
ATOM 735 N N . PHE A 1 91 ? 7.530 4.869 12.607 1.00 88.56 91 PHE A N 1
ATOM 736 C CA . PHE A 1 91 ? 6.897 4.573 11.323 1.00 88.56 91 PHE A CA 1
ATOM 737 C C . PHE A 1 91 ? 6.766 3.065 11.071 1.00 88.56 91 PHE A C 1
ATOM 739 O O . PHE A 1 91 ? 5.755 2.579 10.563 1.00 88.56 91 PHE A O 1
ATOM 746 N N . ARG A 1 92 ? 7.790 2.295 11.445 1.00 89.69 92 ARG A N 1
ATOM 747 C CA . ARG A 1 92 ? 7.748 0.833 11.354 1.00 89.69 92 ARG A CA 1
ATOM 748 C C . ARG A 1 92 ? 6.748 0.236 12.341 1.00 89.69 92 ARG A C 1
ATOM 750 O O . ARG A 1 92 ? 6.059 -0.712 11.976 1.00 89.69 92 ARG A O 1
ATOM 757 N N . PHE A 1 93 ? 6.655 0.791 13.547 1.00 86.44 93 PHE A N 1
ATOM 758 C CA . PHE A 1 93 ? 5.651 0.415 14.537 1.00 86.44 93 PHE A CA 1
ATOM 759 C C . PHE A 1 93 ? 4.236 0.698 14.019 1.00 86.44 93 PHE A C 1
ATOM 761 O O . PHE A 1 93 ? 3.405 -0.200 14.033 1.00 86.44 93 PHE A O 1
ATOM 768 N N . PHE A 1 94 ? 4.001 1.872 13.425 1.00 88.00 94 PHE A N 1
ATOM 769 C CA . PHE A 1 94 ? 2.742 2.211 12.753 1.00 88.00 94 PHE A CA 1
ATOM 770 C C . PHE A 1 94 ? 2.323 1.162 11.708 1.00 88.00 94 PHE A C 1
ATOM 772 O O . PHE A 1 94 ? 1.184 0.700 11.719 1.00 88.00 94 PHE A O 1
ATOM 779 N N . ILE A 1 95 ? 3.241 0.725 10.837 1.00 90.31 95 ILE A N 1
ATOM 780 C CA . ILE A 1 95 ? 2.945 -0.334 9.855 1.00 90.31 95 ILE A CA 1
ATOM 781 C C . ILE A 1 95 ? 2.694 -1.682 10.549 1.00 90.31 95 ILE A C 1
ATOM 783 O O . ILE A 1 95 ? 1.830 -2.447 10.120 1.00 90.31 95 ILE A O 1
ATOM 787 N N . HIS A 1 96 ? 3.473 -2.003 11.585 1.00 88.62 96 HIS A N 1
ATOM 788 C CA . HIS A 1 96 ? 3.373 -3.267 12.307 1.00 88.62 96 HIS A CA 1
ATOM 789 C C . HIS A 1 96 ? 2.011 -3.426 12.982 1.00 88.62 96 HIS A C 1
ATOM 791 O O . HIS A 1 96 ? 1.340 -4.429 12.720 1.00 88.62 96 HIS A O 1
ATOM 797 N N . GLU A 1 97 ? 1.624 -2.438 13.788 1.00 83.31 97 GLU A N 1
ATOM 798 C CA . GLU A 1 97 ? 0.351 -2.399 14.506 1.00 83.31 97 GLU A CA 1
ATOM 799 C C . GLU A 1 97 ? -0.812 -2.276 13.536 1.00 83.31 97 GLU A C 1
ATOM 801 O O . GLU A 1 97 ? -1.746 -3.069 13.603 1.00 83.31 97 GLU A O 1
ATOM 806 N N . GLY A 1 98 ? -0.713 -1.382 12.548 1.00 84.25 98 GLY A N 1
ATOM 807 C CA . GLY A 1 98 ? -1.797 -1.192 11.594 1.00 84.25 98 GLY A CA 1
ATOM 808 C C . GLY A 1 98 ? -2.115 -2.449 10.774 1.00 84.25 98 GLY A C 1
ATOM 809 O O . GLY A 1 98 ? -3.267 -2.679 10.419 1.00 84.25 98 GLY A O 1
ATOM 810 N N . LEU A 1 99 ? -1.125 -3.312 10.515 1.00 87.19 99 LEU A N 1
ATOM 811 C CA . LEU A 1 99 ? -1.354 -4.618 9.884 1.00 87.19 99 LEU A CA 1
ATOM 812 C C . LEU A 1 99 ? -1.850 -5.703 10.849 1.00 87.19 99 LEU A C 1
ATOM 814 O O . LEU A 1 99 ? -2.497 -6.641 10.388 1.00 87.19 99 LEU A O 1
ATOM 818 N N . ASN A 1 100 ? -1.497 -5.638 12.134 1.00 83.38 100 ASN A N 1
ATOM 819 C CA . ASN A 1 100 ? -1.921 -6.629 13.127 1.00 83.38 100 ASN A CA 1
ATOM 820 C C . ASN A 1 100 ? -3.374 -6.411 13.559 1.00 83.38 100 ASN A C 1
ATOM 822 O O . ASN A 1 100 ? -4.117 -7.376 13.682 1.00 83.38 100 ASN A O 1
ATOM 826 N N . GLU A 1 101 ? -3.767 -5.152 13.726 1.00 77.19 101 GLU A N 1
ATOM 827 C CA . GLU A 1 101 ? -5.089 -4.730 14.203 1.00 77.19 101 GLU A CA 1
ATOM 828 C C . GLU A 1 101 ? -6.100 -4.523 13.053 1.00 77.19 101 GLU A C 1
ATOM 830 O O . GLU A 1 101 ? -7.161 -3.920 13.226 1.00 77.19 101 GLU A O 1
ATOM 835 N N . ASP A 1 102 ? -5.763 -4.991 11.843 1.00 79.31 102 ASP A N 1
ATOM 836 C CA . ASP A 1 102 ? -6.567 -4.827 10.619 1.00 79.31 102 ASP A CA 1
ATOM 837 C C . ASP A 1 102 ? -6.970 -3.359 10.360 1.00 79.31 102 ASP A C 1
ATOM 839 O O . ASP A 1 102 ? -8.070 -3.055 9.904 1.00 79.31 102 ASP A O 1
ATOM 843 N N . MET A 1 103 ? -6.083 -2.407 10.666 1.00 79.38 103 MET A N 1
ATOM 844 C CA . MET A 1 103 ? -6.350 -0.969 10.539 1.00 79.38 103 MET A CA 1
ATOM 845 C C . MET A 1 103 ? -6.134 -0.426 9.131 1.00 79.38 103 MET A C 1
ATOM 847 O O . MET A 1 103 ? -6.404 0.745 8.893 1.00 79.38 103 MET A O 1
ATOM 851 N N . PHE A 1 104 ? -5.606 -1.221 8.205 1.00 85.31 104 PHE A N 1
ATOM 852 C CA . PHE A 1 104 ? -5.399 -0.774 6.835 1.00 85.31 104 PHE A CA 1
ATOM 853 C C . PHE A 1 104 ? -6.426 -1.385 5.904 1.00 85.31 104 PHE A C 1
ATOM 855 O O . PHE A 1 104 ? -6.599 -2.599 5.841 1.00 85.31 104 PHE A O 1
ATOM 862 N N . HIS A 1 105 ? -7.027 -0.525 5.098 1.00 84.81 105 HIS A N 1
ATOM 863 C CA . HIS A 1 105 ? -7.792 -0.914 3.933 1.00 84.81 105 HIS A CA 1
ATOM 864 C C . HIS A 1 105 ? -7.042 -0.490 2.671 1.00 84.81 105 HIS A C 1
ATOM 866 O O . HIS A 1 105 ? -6.349 0.525 2.660 1.00 84.81 105 HIS A O 1
ATOM 872 N N . VAL A 1 106 ? -7.152 -1.267 1.595 1.00 86.75 106 VAL A N 1
ATOM 873 C CA . VAL A 1 106 ? -6.566 -0.901 0.304 1.00 86.75 106 VAL A CA 1
ATOM 874 C C . VAL A 1 106 ? -7.650 -0.945 -0.758 1.00 86.75 106 VAL A C 1
ATOM 876 O O . VAL A 1 106 ? -8.196 -2.011 -1.033 1.00 86.75 106 VAL A O 1
ATOM 879 N N . SER A 1 107 ? -7.908 0.203 -1.376 1.00 84.38 107 SER A N 1
ATOM 880 C CA . SER A 1 107 ? -8.838 0.364 -2.495 1.00 84.38 107 SER A CA 1
ATOM 881 C C . SER A 1 107 ? -8.252 1.349 -3.498 1.00 84.38 107 SER A C 1
ATOM 883 O O . SER A 1 107 ? -7.471 2.225 -3.135 1.00 84.38 107 SER A O 1
ATOM 885 N N . ASN A 1 108 ? -8.544 1.160 -4.786 1.00 86.94 108 ASN A N 1
ATOM 886 C CA . ASN A 1 108 ? -8.076 2.038 -5.868 1.00 86.94 108 ASN A CA 1
ATOM 887 C C . ASN A 1 108 ? -6.569 2.370 -5.820 1.00 86.94 108 ASN A C 1
ATOM 889 O O . ASN A 1 108 ? -6.143 3.473 -6.150 1.00 86.94 108 ASN A O 1
ATOM 893 N N . ASN A 1 109 ? -5.748 1.391 -5.426 1.00 89.69 109 ASN A N 1
ATOM 894 C CA . ASN A 1 109 ? -4.303 1.522 -5.221 1.00 89.69 109 ASN A CA 1
ATOM 895 C C . ASN A 1 109 ? -3.849 2.544 -4.153 1.00 89.69 109 ASN A C 1
ATOM 897 O O . ASN A 1 109 ? -2.676 2.921 -4.137 1.00 89.69 109 ASN A O 1
ATOM 901 N N . LYS A 1 110 ? -4.737 2.963 -3.250 1.00 89.25 110 LYS A N 1
ATOM 902 C CA . LYS A 1 110 ? -4.433 3.801 -2.086 1.00 89.25 110 LYS A CA 1
ATOM 903 C C . LYS A 1 110 ? -4.654 2.989 -0.806 1.00 89.25 110 LYS A C 1
ATOM 905 O O . LYS A 1 110 ? -5.536 2.131 -0.739 1.00 89.25 110 LYS A O 1
ATOM 910 N N . VAL A 1 111 ? -3.811 3.227 0.192 1.00 87.94 111 VAL A N 1
ATOM 911 C CA . VAL A 1 111 ? -3.973 2.724 1.557 1.00 87.94 111 VAL A CA 1
ATOM 912 C C . VAL A 1 111 ? -4.801 3.733 2.343 1.00 87.94 111 VAL A C 1
ATOM 914 O O . VAL A 1 111 ? -4.488 4.924 2.357 1.00 87.94 111 VAL A O 1
ATOM 917 N N . TYR A 1 112 ? -5.822 3.236 3.022 1.00 81.88 112 TYR A N 1
ATOM 918 C CA . TYR A 1 112 ? -6.712 3.980 3.900 1.00 81.88 112 TYR A CA 1
ATOM 919 C C . TYR A 1 112 ? -6.651 3.410 5.317 1.00 81.88 112 TYR A C 1
ATOM 921 O O . TYR A 1 112 ? -6.259 2.254 5.510 1.00 81.88 112 TYR A O 1
ATOM 929 N N . GLY A 1 113 ? -7.090 4.199 6.299 1.00 74.06 113 GLY A N 1
ATOM 930 C CA . GLY A 1 113 ? -7.512 3.652 7.586 1.00 74.06 113 GLY A CA 1
ATOM 931 C C . GLY A 1 113 ? -8.757 2.769 7.421 1.00 74.06 113 GLY A C 1
ATOM 932 O O . GLY A 1 113 ? -9.560 2.973 6.512 1.00 74.06 113 GLY A O 1
ATOM 933 N N . ASN A 1 114 ? -8.916 1.773 8.282 1.00 69.75 114 ASN A N 1
ATOM 934 C CA . ASN A 1 114 ? -10.141 0.989 8.444 1.00 69.75 114 ASN A CA 1
ATOM 935 C C . ASN A 1 114 ? -10.964 1.580 9.610 1.00 69.75 114 ASN A C 1
ATOM 937 O O . ASN A 1 114 ? -10.470 2.405 10.368 1.00 69.75 114 ASN A O 1
ATOM 941 N N . LEU A 1 115 ? -12.203 1.144 9.825 1.00 59.97 115 LEU A N 1
ATOM 942 C CA . LEU A 1 115 ? -13.000 1.510 11.001 1.00 59.97 115 LEU A CA 1
ATOM 943 C C . LEU A 1 115 ? -12.319 1.131 12.325 1.00 59.97 115 LEU A C 1
ATOM 945 O O . LEU A 1 115 ? -12.450 1.865 13.297 1.00 59.97 115 LEU A O 1
ATOM 949 N N . ASN A 1 116 ? -11.511 0.064 12.366 1.00 60.62 116 ASN A N 1
ATOM 950 C CA . ASN A 1 116 ? -10.683 -0.249 13.543 1.00 60.62 116 ASN A CA 1
ATOM 951 C C . ASN A 1 116 ? -9.694 0.881 13.878 1.00 60.62 116 ASN A C 1
ATOM 953 O O . ASN A 1 116 ? -9.320 1.065 15.033 1.00 60.62 116 ASN A O 1
ATOM 957 N N . THR A 1 117 ? -9.306 1.690 12.889 1.00 59.09 117 THR A N 1
ATOM 958 C CA . THR A 1 117 ? -8.524 2.907 13.114 1.00 59.09 117 THR A CA 1
ATOM 959 C C . THR A 1 117 ? -9.292 3.926 13.962 1.00 59.09 117 THR A C 1
ATOM 961 O O . THR A 1 117 ? -8.654 4.626 14.749 1.00 59.09 117 THR A O 1
ATOM 964 N N . MET A 1 118 ? -10.633 3.986 13.872 1.00 53.59 118 MET A N 1
ATOM 965 C CA . MET A 1 118 ? -11.449 4.831 14.758 1.00 53.59 118 MET A CA 1
ATOM 966 C C . MET A 1 118 ? -11.284 4.406 16.219 1.00 53.59 118 MET A C 1
ATOM 968 O O . MET A 1 118 ? -10.957 5.238 17.056 1.00 53.59 118 MET A O 1
ATOM 972 N N . TYR A 1 119 ? -11.420 3.108 16.512 1.00 50.97 119 TYR A N 1
ATOM 973 C CA . TYR A 1 119 ? -11.352 2.579 17.881 1.00 50.97 119 TYR A CA 1
ATOM 974 C C . TYR A 1 119 ? -10.000 2.793 18.574 1.00 50.97 119 TYR A C 1
ATOM 976 O O . TYR A 1 119 ? -9.960 2.974 19.789 1.00 50.97 119 TYR A O 1
ATOM 984 N N . PHE A 1 120 ? -8.895 2.772 17.827 1.00 45.47 120 PHE A N 1
ATOM 985 C CA . PHE A 1 120 ? -7.553 2.856 18.411 1.00 45.47 120 PHE A CA 1
ATOM 986 C C . PHE A 1 120 ? -6.934 4.258 18.398 1.00 45.47 120 PHE A C 1
ATOM 988 O O . PHE A 1 120 ? -6.121 4.564 19.269 1.00 45.47 120 PHE A O 1
ATOM 995 N N . TYR A 1 121 ? -7.276 5.108 17.424 1.00 50.50 121 TYR A N 1
ATOM 996 C CA . TYR A 1 121 ? -6.620 6.409 17.237 1.00 50.50 121 TYR A CA 1
ATOM 997 C C . TYR A 1 121 ? -7.544 7.625 17.412 1.00 50.50 121 TYR A C 1
ATOM 999 O O . TYR A 1 121 ? -7.053 8.757 17.314 1.00 50.50 121 TYR A O 1
ATOM 1007 N N . ILE A 1 122 ? -8.836 7.439 17.719 1.00 47.62 122 ILE A N 1
ATOM 1008 C CA . ILE A 1 122 ? -9.738 8.542 18.087 1.00 47.62 122 ILE A CA 1
ATOM 1009 C C . ILE A 1 122 ? -9.824 8.687 19.604 1.00 47.62 122 ILE A C 1
ATOM 1011 O O . ILE A 1 122 ? -10.556 7.993 20.297 1.00 47.62 122 ILE A O 1
ATOM 1015 N N . ASN A 1 123 ? -9.072 9.664 20.095 1.00 44.03 123 ASN A N 1
ATOM 1016 C CA . ASN A 1 123 ? -9.397 10.524 21.233 1.00 44.03 123 ASN A CA 1
ATOM 1017 C C . ASN A 1 123 ? -8.428 11.718 21.084 1.00 44.03 123 ASN A C 1
ATOM 1019 O O . ASN A 1 123 ? -7.232 11.508 20.915 1.00 44.03 123 ASN A O 1
ATOM 1023 N N . GLU A 1 124 ? -8.794 12.995 20.957 1.00 39.59 124 GLU A N 1
ATOM 1024 C CA . GLU A 1 124 ? -9.813 13.749 21.691 1.00 39.59 124 GLU A CA 1
ATOM 1025 C C . GLU A 1 124 ? -10.415 14.929 20.874 1.00 39.59 124 GLU A C 1
ATOM 1027 O O . GLU A 1 124 ? -10.940 15.847 21.486 1.00 39.59 124 GLU A O 1
ATOM 1032 N N . ASN A 1 125 ? -10.321 15.018 19.528 1.00 41.22 125 ASN A N 1
ATOM 1033 C CA . ASN A 1 125 ? -10.806 16.233 18.810 1.00 41.22 125 ASN A CA 1
ATOM 1034 C C . ASN A 1 125 ? -11.204 16.114 17.313 1.00 41.22 125 ASN A C 1
ATOM 1036 O O . ASN A 1 125 ? -11.584 17.124 16.715 1.00 41.22 125 ASN A O 1
ATOM 1040 N N . SER A 1 126 ? -11.149 14.944 16.662 1.00 47.06 126 SER A N 1
ATOM 1041 C CA . SER A 1 126 ? -11.614 14.805 15.265 1.00 47.06 126 SER A CA 1
ATOM 1042 C C . SER A 1 126 ? -13.052 14.319 15.213 1.00 47.06 126 SER A C 1
ATOM 1044 O O . SER A 1 126 ? -13.338 13.195 15.606 1.00 47.06 126 SER A O 1
ATOM 1046 N N . ARG A 1 127 ? -13.947 15.131 14.645 1.00 51.69 127 ARG A N 1
ATOM 1047 C CA . ARG A 1 127 ? -15.346 14.732 14.407 1.00 51.69 127 ARG A CA 1
ATOM 1048 C C . ARG A 1 127 ? -15.505 13.697 13.284 1.00 51.69 127 ARG A C 1
ATOM 1050 O O . ARG A 1 127 ? -16.609 13.208 13.095 1.00 51.69 127 ARG A O 1
ATOM 1057 N N . TYR A 1 128 ? -14.440 13.381 12.541 1.00 53.94 128 TYR A N 1
ATOM 1058 C CA . TYR A 1 128 ? -14.485 12.533 11.347 1.00 53.94 128 TYR A CA 1
ATOM 1059 C C . TYR A 1 128 ? -13.240 11.648 11.217 1.00 53.94 128 TYR A C 1
ATOM 1061 O O . TYR A 1 128 ? -12.144 12.106 11.545 1.00 53.94 128 TYR A O 1
ATOM 1069 N N . ALA A 1 129 ? -13.397 10.436 10.677 1.00 56.16 129 ALA A N 1
ATOM 1070 C CA . ALA A 1 129 ? -12.297 9.555 10.272 1.00 56.16 129 ALA A CA 1
ATOM 1071 C C . ALA A 1 129 ? -12.405 9.152 8.797 1.00 56.16 129 ALA A C 1
ATOM 1073 O O . ALA A 1 129 ? -13.471 8.728 8.354 1.00 56.16 129 ALA A O 1
ATOM 1074 N N . GLU A 1 130 ? -11.310 9.281 8.041 1.00 59.41 130 GLU A N 1
ATOM 1075 C CA . GLU A 1 130 ? -11.206 8.775 6.664 1.00 59.41 130 GLU A CA 1
ATOM 1076 C C . GLU A 1 130 ? -11.016 7.257 6.701 1.00 59.41 130 GLU A C 1
ATOM 1078 O O . GLU A 1 130 ? -10.018 6.755 7.225 1.00 59.41 130 GLU A O 1
ATOM 1083 N N . CYS A 1 131 ? -11.992 6.523 6.164 1.00 59.25 131 CYS A N 1
ATOM 1084 C CA . CYS A 1 131 ? -12.078 5.073 6.328 1.00 59.25 131 CYS A CA 1
ATOM 1085 C C . CYS A 1 131 ? -12.337 4.341 5.003 1.00 59.25 131 CYS A C 1
ATOM 1087 O O . CYS A 1 131 ? -13.232 3.518 4.922 1.00 59.25 131 CYS A O 1
ATOM 1089 N N . GLY A 1 132 ? -11.561 4.594 3.949 1.00 63.50 132 GLY A N 1
ATOM 1090 C CA . GLY A 1 132 ? -11.725 3.880 2.673 1.00 63.50 132 GLY A CA 1
ATOM 1091 C C . GLY A 1 132 ? -12.859 4.423 1.797 1.00 63.50 132 GLY A C 1
ATOM 1092 O O . GLY A 1 132 ? -13.242 5.585 1.915 1.00 63.50 132 GLY A O 1
ATOM 1093 N N . ASP A 1 133 ? -13.348 3.607 0.856 1.00 66.25 133 ASP A N 1
ATOM 1094 C CA . ASP A 1 133 ? -14.479 3.980 -0.006 1.00 66.25 133 ASP A CA 1
ATOM 1095 C C . ASP A 1 133 ? -15.843 3.732 0.666 1.00 66.25 133 ASP A C 1
ATOM 1097 O O . ASP A 1 133 ? -15.948 2.958 1.616 1.00 66.25 133 ASP A O 1
ATOM 1101 N N . GLU A 1 134 ? -16.901 4.391 0.178 1.00 64.81 134 GLU A N 1
ATOM 1102 C CA . GLU A 1 134 ? -18.259 4.308 0.744 1.00 64.81 134 GLU A CA 1
ATOM 1103 C C . GLU A 1 134 ? -18.747 2.867 0.903 1.00 64.81 134 GLU A C 1
ATOM 1105 O O . GLU A 1 134 ? -19.270 2.493 1.950 1.00 64.81 134 GLU A O 1
ATOM 1110 N N . SER A 1 135 ? -18.541 2.042 -0.124 1.00 66.00 135 SER A N 1
ATOM 1111 C CA . SER A 1 135 ? -18.926 0.633 -0.128 1.00 66.00 135 SER A CA 1
ATOM 1112 C C . SER A 1 135 ? -18.199 -0.169 0.949 1.00 66.00 135 SER A C 1
ATOM 1114 O O . SER A 1 135 ? -18.820 -0.981 1.634 1.00 66.00 135 SER A O 1
ATOM 1116 N N . PHE A 1 136 ? -16.901 0.063 1.138 1.00 65.94 136 PHE A N 1
ATOM 1117 C CA . PHE A 1 136 ? -16.124 -0.558 2.203 1.00 65.94 136 PHE A CA 1
ATOM 1118 C C . PHE A 1 136 ? -16.619 -0.129 3.586 1.00 65.94 136 PHE A C 1
ATOM 1120 O O . PHE A 1 136 ? -16.830 -0.989 4.442 1.00 65.94 136 PHE A O 1
ATOM 1127 N N . ILE A 1 137 ? -16.858 1.172 3.786 1.00 64.12 137 ILE A N 1
ATOM 1128 C CA . ILE A 1 137 ? -17.378 1.714 5.047 1.00 64.12 137 ILE A CA 1
ATOM 1129 C C . ILE A 1 137 ? 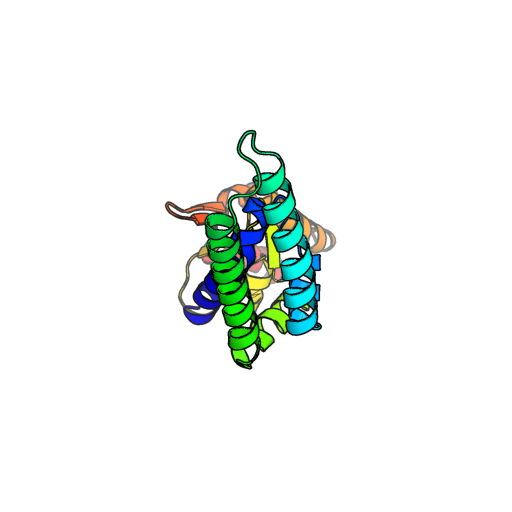-18.7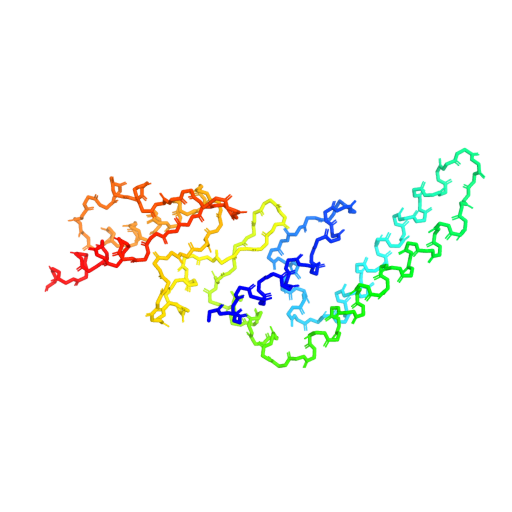38 1.097 5.364 1.00 64.12 137 ILE A C 1
ATOM 1131 O O . ILE A 1 137 ? -18.933 0.596 6.467 1.00 64.12 137 ILE A O 1
ATOM 1135 N N . LEU A 1 138 ? -19.664 1.081 4.400 1.00 65.69 138 LEU A N 1
ATOM 1136 C CA . LEU A 1 138 ? -20.988 0.483 4.568 1.00 65.69 138 LEU A CA 1
ATOM 1137 C C . LEU A 1 138 ? -20.900 -1.003 4.906 1.00 65.69 138 LEU A C 1
ATOM 1139 O O . LEU A 1 138 ? -21.562 -1.432 5.845 1.00 65.69 138 LEU A O 1
ATOM 1143 N N . ASN A 1 139 ? -20.074 -1.771 4.192 1.00 67.12 139 ASN A N 1
ATOM 1144 C CA . ASN A 1 139 ? -19.908 -3.202 4.451 1.00 67.12 139 ASN A CA 1
ATOM 1145 C C . ASN A 1 139 ? -19.331 -3.455 5.847 1.00 67.12 139 ASN A C 1
ATOM 1147 O O . ASN A 1 139 ? -19.877 -4.258 6.591 1.00 67.12 139 ASN A O 1
ATOM 1151 N N . LYS A 1 140 ? -18.281 -2.733 6.253 1.00 67.69 140 LYS A N 1
ATOM 1152 C CA . LYS A 1 140 ? -17.696 -2.900 7.590 1.00 67.69 140 LYS A CA 1
ATOM 1153 C C . LYS A 1 140 ? -18.638 -2.442 8.701 1.00 67.69 140 LYS A C 1
ATOM 1155 O O . LYS A 1 140 ? -18.716 -3.094 9.737 1.00 67.69 140 LYS A O 1
ATOM 1160 N N . LEU A 1 141 ? -19.386 -1.360 8.490 1.00 67.56 141 LEU A N 1
ATOM 1161 C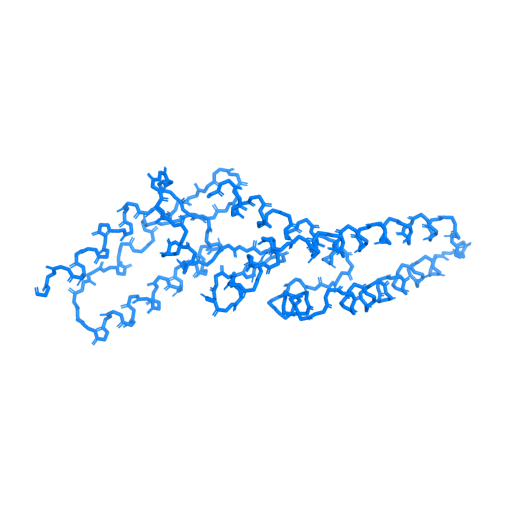 CA . LEU A 1 141 ? -20.437 -0.936 9.412 1.00 67.56 141 LEU A CA 1
ATOM 1162 C C . LEU A 1 141 ? -21.555 -1.983 9.507 1.00 67.56 141 LEU A C 1
ATOM 1164 O O . LEU A 1 141 ? -22.057 -2.233 10.600 1.00 67.56 141 LEU A O 1
ATOM 1168 N N . GLN A 1 142 ? -21.935 -2.609 8.391 1.00 66.69 142 GLN A N 1
ATOM 1169 C CA . GLN A 1 142 ? -22.897 -3.710 8.365 1.00 66.69 142 GLN A CA 1
ATOM 1170 C C . GLN A 1 142 ? -22.366 -4.954 9.080 1.00 66.69 142 GLN A C 1
ATOM 1172 O O . GLN A 1 142 ? -23.127 -5.541 9.839 1.00 66.69 142 GLN A O 1
ATOM 1177 N N . ASP A 1 143 ? -21.094 -5.317 8.900 1.00 70.06 143 ASP A N 1
ATOM 1178 C CA . ASP A 1 143 ? -20.442 -6.433 9.597 1.00 70.06 143 ASP A CA 1
ATOM 1179 C C . ASP A 1 143 ? -20.438 -6.198 11.113 1.00 70.06 143 ASP A C 1
ATOM 1181 O O . ASP A 1 143 ? -20.917 -7.045 11.865 1.00 70.06 143 ASP A O 1
ATOM 1185 N N . ILE A 1 144 ? -20.015 -5.008 11.563 1.00 65.38 144 ILE A N 1
ATOM 1186 C CA . ILE A 1 144 ? -20.083 -4.601 12.977 1.00 65.38 144 ILE A CA 1
ATOM 1187 C C . ILE A 1 144 ? -21.529 -4.692 13.475 1.00 65.38 144 ILE A C 1
ATOM 1189 O O . ILE A 1 144 ? -21.802 -5.269 14.523 1.00 65.38 144 ILE A O 1
ATOM 1193 N N . CYS A 1 145 ? -22.488 -4.168 12.710 1.00 63.19 145 CYS A N 1
ATOM 1194 C CA . CYS A 1 145 ? -23.900 -4.268 13.065 1.00 63.19 145 CYS A CA 1
ATOM 1195 C C . CYS A 1 145 ? -24.403 -5.706 13.094 1.00 63.19 145 CYS A C 1
ATOM 1197 O O . CYS A 1 145 ? -25.307 -5.980 13.870 1.00 63.19 145 CYS A O 1
ATOM 1199 N N . HIS A 1 146 ? -23.881 -6.601 12.257 1.00 65.69 146 HIS A N 1
ATOM 1200 C CA . HIS A 1 146 ? -24.255 -8.008 12.201 1.00 65.69 146 HIS A CA 1
ATOM 1201 C C . HIS A 1 146 ? -23.728 -8.758 13.427 1.00 65.69 146 HIS A C 1
ATOM 1203 O O . HIS A 1 146 ? -24.521 -9.398 14.115 1.00 65.69 146 HIS A O 1
ATOM 1209 N N . GLU A 1 147 ? -22.449 -8.575 13.767 1.00 62.72 147 GLU A N 1
ATOM 1210 C CA . GLU A 1 147 ? -21.837 -9.079 15.005 1.00 62.72 147 GLU A CA 1
ATOM 1211 C C . GLU A 1 147 ? -22.572 -8.555 16.252 1.00 62.72 147 GLU A C 1
ATOM 1213 O O . GLU A 1 147 ? -22.824 -9.294 17.203 1.00 62.72 147 GLU A O 1
ATOM 1218 N N . LEU A 1 148 ? -23.007 -7.291 16.233 1.00 58.16 148 LEU A N 1
ATOM 1219 C CA . LEU A 1 148 ? -23.841 -6.707 17.288 1.00 58.16 148 LEU A CA 1
ATOM 1220 C C . LEU A 1 148 ? -25.307 -7.176 17.225 1.00 58.16 148 LEU A C 1
ATOM 1222 O O . LEU A 1 148 ? -25.976 -7.228 18.255 1.00 58.16 148 LEU A O 1
ATOM 1226 N N . ASN A 1 149 ? -25.839 -7.541 16.054 1.00 55.66 149 ASN A N 1
ATOM 1227 C CA . ASN A 1 149 ? -27.200 -8.070 15.895 1.00 55.66 149 ASN A CA 1
ATOM 1228 C C . ASN A 1 149 ? -27.327 -9.505 16.407 1.00 55.66 149 ASN A C 1
ATOM 1230 O O . ASN A 1 149 ? -28.405 -9.869 16.884 1.00 55.66 149 ASN A O 1
ATOM 1234 N N . GLU A 1 150 ? -26.239 -10.283 16.419 1.00 50.16 150 GLU A N 1
ATOM 1235 C CA . GLU A 1 150 ? -26.153 -11.513 17.217 1.00 50.16 150 GLU A CA 1
ATOM 1236 C C . GLU A 1 150 ? -26.371 -11.234 18.731 1.00 50.16 150 GLU A C 1
ATOM 1238 O O . GLU A 1 150 ? -26.616 -12.160 19.505 1.00 50.16 150 GLU A O 1
ATOM 1243 N N . LEU A 1 151 ? -26.425 -9.952 19.146 1.00 50.47 151 LEU A N 1
ATOM 1244 C CA . LEU A 1 151 ? -26.733 -9.450 20.494 1.00 50.47 151 LEU A CA 1
ATOM 1245 C C . LEU A 1 151 ? -28.019 -8.559 20.621 1.00 50.47 151 LEU A C 1
ATOM 1247 O O . LEU A 1 151 ? -28.257 -8.034 21.706 1.00 50.47 151 LEU A O 1
ATOM 1251 N N . 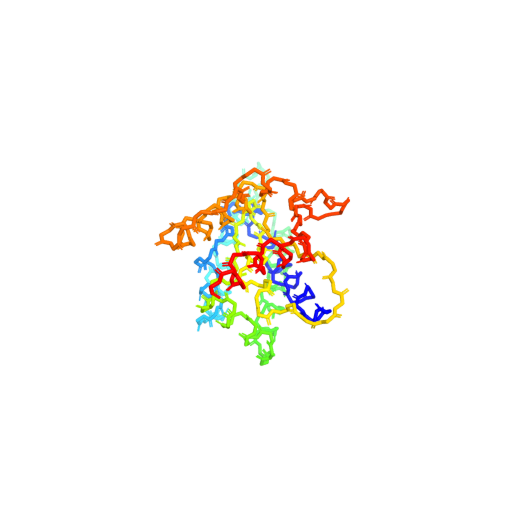ARG A 1 152 ? -28.914 -8.507 19.607 1.00 48.34 152 ARG A N 1
ATOM 1252 C CA . ARG A 1 152 ? -30.289 -7.890 19.524 1.00 48.34 152 ARG A CA 1
ATOM 1253 C C . ARG A 1 152 ? -30.497 -6.351 19.366 1.00 48.34 152 ARG A C 1
ATOM 1255 O O . ARG A 1 152 ? -30.093 -5.550 20.196 1.00 48.34 152 ARG A O 1
ATOM 1262 N N . GLN A 1 153 ? -31.402 -6.038 18.408 1.00 53.09 153 GLN A N 1
ATOM 1263 C CA . GLN A 1 153 ? -32.481 -5.007 18.324 1.00 53.09 153 GLN A CA 1
ATOM 1264 C C . GLN A 1 153 ? -32.162 -3.491 18.320 1.00 53.09 153 GLN A C 1
ATOM 1266 O O . GLN A 1 153 ? -32.752 -2.733 19.091 1.00 53.09 153 GLN A O 1
ATOM 1271 N N . TYR A 1 154 ? -31.392 -3.000 17.344 1.00 52.00 154 TYR A N 1
ATOM 1272 C CA . TYR A 1 154 ? -31.404 -1.567 17.000 1.00 52.00 154 TYR A CA 1
ATOM 1273 C C . TYR A 1 154 ? -31.485 -1.338 15.491 1.00 52.00 154 TYR A C 1
ATOM 1275 O O . TYR A 1 154 ? -30.859 -2.049 14.710 1.00 52.00 154 TYR A O 1
ATOM 1283 N N . ASP A 1 155 ? -32.246 -0.317 15.083 1.00 59.53 155 ASP A N 1
ATOM 1284 C CA . ASP A 1 155 ? -32.449 0.108 13.687 1.00 59.53 155 ASP A CA 1
ATOM 1285 C C . ASP A 1 155 ? -31.214 0.842 13.113 1.00 59.53 155 ASP A C 1
ATOM 1287 O O . ASP A 1 155 ? -31.303 1.884 12.464 1.00 59.53 155 ASP A O 1
ATOM 1291 N N . ILE A 1 156 ? -30.023 0.322 13.424 1.00 56.06 156 ILE A N 1
ATOM 1292 C CA . ILE A 1 156 ? -28.724 0.907 13.076 1.00 56.06 156 ILE A CA 1
ATOM 1293 C C . ILE A 1 156 ? -28.527 0.882 11.564 1.00 56.06 156 ILE A C 1
ATOM 1295 O O . ILE A 1 156 ? -27.988 1.831 11.007 1.00 56.06 156 ILE A O 1
ATOM 1299 N N . LEU A 1 157 ? -29.033 -0.154 10.886 1.00 60.03 157 LEU A N 1
ATOM 1300 C CA . LEU A 1 157 ? -28.932 -0.311 9.432 1.00 60.03 157 LEU A CA 1
ATOM 1301 C C . LEU A 1 157 ? -29.499 0.900 8.670 1.00 60.03 157 LEU A C 1
ATOM 1303 O O . LEU A 1 157 ? -28.925 1.311 7.666 1.00 60.03 157 LEU A O 1
ATOM 1307 N N . ASN A 1 158 ? -30.561 1.530 9.184 1.00 64.44 158 ASN A N 1
ATOM 1308 C CA . ASN A 1 158 ? -31.147 2.747 8.608 1.00 64.44 158 ASN A CA 1
ATOM 1309 C C . ASN A 1 158 ? -30.372 4.036 8.957 1.00 64.44 158 ASN A C 1
ATOM 1311 O O . ASN A 1 158 ? -30.619 5.096 8.368 1.00 64.44 158 ASN A O 1
ATOM 1315 N N . ALA A 1 159 ? -29.459 3.970 9.927 1.00 61.75 159 ALA A N 1
ATOM 1316 C CA . ALA A 1 159 ? -28.573 5.059 10.320 1.00 61.75 159 ALA A CA 1
ATOM 1317 C C . ALA A 1 159 ? -27.208 4.992 9.614 1.00 61.75 159 ALA A C 1
ATOM 1319 O O . ALA A 1 159 ? -26.635 6.050 9.375 1.00 61.75 159 ALA A O 1
ATOM 1320 N N . LEU A 1 160 ? -26.727 3.804 9.211 1.00 64.56 160 LEU A N 1
ATOM 1321 C CA . LEU A 1 160 ? -25.386 3.613 8.631 1.00 64.56 160 LEU A CA 1
ATOM 1322 C C . LEU A 1 160 ? -25.057 4.557 7.464 1.00 64.56 160 LEU A C 1
ATOM 1324 O O . LEU A 1 160 ? -24.022 5.218 7.536 1.00 64.56 160 LEU A O 1
ATOM 1328 N N . PRO A 1 161 ? -25.918 4.729 6.439 1.00 64.00 161 PRO A N 1
ATOM 1329 C CA . PRO A 1 161 ? -25.607 5.637 5.334 1.00 64.00 161 PRO A CA 1
ATOM 1330 C C . PRO A 1 161 ? -25.539 7.110 5.760 1.00 64.00 161 PRO A C 1
ATOM 1332 O O . PRO A 1 161 ? -24.919 7.920 5.087 1.00 64.00 161 PRO A O 1
ATOM 1335 N N . LYS A 1 162 ? -26.168 7.474 6.886 1.00 68.12 162 LYS A N 1
ATOM 1336 C CA . LYS A 1 162 ? -26.174 8.846 7.424 1.00 68.12 162 LYS A CA 1
ATOM 1337 C C . LYS A 1 162 ? -24.923 9.162 8.248 1.00 68.12 162 LYS A C 1
ATOM 1339 O O . LYS A 1 162 ? -24.692 10.328 8.559 1.00 68.12 162 LYS A O 1
ATOM 1344 N N . LEU A 1 163 ? -24.152 8.138 8.624 1.00 66.44 163 LEU A N 1
ATOM 1345 C CA . LEU A 1 163 ? -22.874 8.282 9.325 1.00 66.44 163 LEU A CA 1
ATOM 1346 C C . LEU A 1 163 ? -21.735 8.628 8.362 1.00 66.44 163 LEU A C 1
ATOM 1348 O O . LEU A 1 163 ? -20.719 9.172 8.793 1.00 66.44 163 LEU A O 1
ATOM 1352 N N . ILE A 1 164 ? -21.921 8.330 7.075 1.00 69.06 164 ILE A N 1
ATOM 1353 C CA . ILE A 1 164 ? -20.953 8.593 6.019 1.00 69.06 164 ILE A CA 1
ATOM 1354 C C . ILE A 1 164 ? -21.166 10.010 5.491 1.00 69.06 164 ILE A C 1
ATOM 1356 O O . ILE A 1 164 ? -22.289 10.413 5.185 1.00 69.06 164 ILE A O 1
ATOM 1360 N N . LYS A 1 165 ? -20.084 10.776 5.382 1.00 67.31 165 LYS A N 1
ATOM 1361 C CA . LYS A 1 165 ? -20.088 12.097 4.753 1.00 67.31 165 LYS A CA 1
ATOM 1362 C C . LYS A 1 165 ? -19.068 12.159 3.628 1.00 67.31 165 LYS A C 1
ATOM 1364 O O . LYS A 1 165 ? -17.983 11.586 3.732 1.00 67.31 165 LYS A O 1
ATOM 1369 N N . ASP A 1 166 ? -19.409 12.925 2.600 1.00 61.81 166 ASP A N 1
ATOM 1370 C CA . ASP A 1 166 ? -18.468 13.311 1.555 1.00 61.81 166 ASP A CA 1
ATOM 1371 C C . ASP A 1 166 ? -17.433 14.281 2.136 1.00 61.81 166 ASP A C 1
ATOM 1373 O O . ASP A 1 166 ? -17.779 15.349 2.656 1.00 61.81 166 ASP A O 1
ATOM 1377 N N . SER A 1 167 ? -16.150 13.921 2.058 1.00 54.88 167 SER A N 1
ATOM 1378 C CA . SER A 1 167 ? -15.051 14.833 2.369 1.00 54.88 167 SER A CA 1
ATOM 1379 C C . SER A 1 167 ? -14.669 15.619 1.112 1.00 54.88 167 SER A C 1
ATOM 1381 O O . SER A 1 167 ? -14.389 15.004 0.081 1.00 54.88 167 SER A O 1
ATOM 1383 N N . PRO A 1 168 ? -14.580 16.963 1.177 1.00 45.75 168 PRO A N 1
ATOM 1384 C CA . PRO A 1 168 ? -14.270 17.802 0.018 1.00 45.75 168 PRO A CA 1
ATOM 1385 C C . PRO A 1 168 ? -12.938 17.486 -0.670 1.00 45.75 168 PRO A C 1
ATOM 1387 O O . PRO A 1 168 ? -12.760 17.870 -1.823 1.00 45.75 168 PRO A O 1
ATOM 1390 N N . ASN A 1 169 ? -12.007 16.818 0.022 1.00 45.75 169 ASN A N 1
ATOM 1391 C CA . ASN A 1 169 ? -10.644 16.643 -0.470 1.00 45.75 169 ASN A CA 1
ATOM 1392 C C . ASN A 1 169 ? -10.202 15.179 -0.645 1.00 45.75 169 ASN A C 1
ATOM 1394 O O . ASN A 1 169 ? -9.312 14.952 -1.460 1.00 45.75 169 ASN A O 1
ATOM 1398 N N . GLU A 1 170 ? -10.749 14.191 0.084 1.00 51.12 170 GLU A N 1
ATOM 1399 C CA . GLU A 1 170 ? -10.050 12.888 0.229 1.00 51.12 170 GLU A CA 1
ATOM 1400 C C . GLU A 1 170 ? -10.937 11.627 0.356 1.00 51.12 170 GLU A C 1
ATOM 1402 O O . GLU A 1 170 ? -10.445 10.573 0.738 1.00 51.12 170 GLU A O 1
ATOM 1407 N N . GLY A 1 171 ? -12.212 11.659 -0.048 1.00 57.72 171 GLY A N 1
ATOM 1408 C CA . GLY A 1 171 ? -13.072 10.460 -0.083 1.00 57.72 171 GLY A CA 1
ATOM 1409 C C . GLY A 1 171 ? -14.169 10.461 0.982 1.00 57.72 171 GLY A C 1
ATOM 1410 O O . GLY A 1 171 ? -14.681 11.522 1.332 1.00 57.72 171 GLY A O 1
ATOM 1411 N N . TYR A 1 172 ? -14.568 9.286 1.471 1.00 63.19 172 TYR A N 1
ATOM 1412 C CA . TYR A 1 172 ? -15.681 9.143 2.414 1.00 63.19 172 TYR A CA 1
ATOM 1413 C C . TYR A 1 172 ? -15.181 9.072 3.859 1.00 63.19 172 TYR A C 1
ATOM 1415 O O . TYR A 1 172 ? -14.194 8.398 4.164 1.00 63.19 172 TYR A O 1
ATOM 1423 N N . VAL A 1 173 ? -15.867 9.773 4.761 1.00 66.25 173 VAL A N 1
ATOM 1424 C CA . VAL A 1 173 ? -15.520 9.820 6.188 1.00 66.25 173 VAL A CA 1
ATOM 1425 C C . VAL A 1 173 ? -16.685 9.370 7.057 1.00 66.25 173 VAL A C 1
ATOM 1427 O O . VAL A 1 173 ? -17.841 9.585 6.699 1.00 66.25 173 VAL A O 1
ATOM 1430 N N . VAL A 1 174 ? -16.386 8.801 8.225 1.00 66.31 174 VAL A N 1
ATOM 1431 C CA . VAL A 1 174 ? -17.391 8.481 9.249 1.00 66.31 174 VAL A CA 1
ATOM 1432 C C . VAL A 1 174 ? -17.391 9.550 10.330 1.00 66.31 174 VAL A C 1
ATOM 1434 O O . VAL A 1 174 ? -16.337 9.893 10.865 1.00 66.31 174 VAL A O 1
ATOM 1437 N N . ASP A 1 175 ? -18.571 10.086 10.645 1.00 68.94 175 ASP A N 1
ATOM 1438 C CA . ASP A 1 175 ? -18.777 11.002 11.771 1.00 68.94 175 ASP A CA 1
ATOM 1439 C C . ASP A 1 175 ? -18.648 10.247 13.099 1.00 68.94 175 ASP A C 1
ATOM 1441 O O . ASP A 1 175 ? -19.496 9.420 13.431 1.00 68.94 175 ASP A O 1
ATOM 1445 N N . SER A 1 176 ? -17.584 10.538 13.853 1.00 62.97 176 SER A N 1
ATOM 1446 C CA . SER A 1 176 ? -17.279 9.845 15.110 1.00 62.97 176 SER A CA 1
ATOM 1447 C C . SER A 1 176 ? -18.345 10.085 16.164 1.00 62.97 176 SER A C 1
ATOM 1449 O O . SER A 1 176 ? -18.737 9.149 16.841 1.00 62.97 176 SER A O 1
ATOM 1451 N N . ASN A 1 177 ? -18.877 11.304 16.267 1.00 65.75 177 ASN A N 1
ATOM 1452 C CA . ASN A 1 177 ? -19.883 11.610 17.280 1.00 65.75 177 ASN A CA 1
ATOM 1453 C C . ASN A 1 177 ? -21.193 10.886 16.969 1.00 65.75 177 ASN A C 1
ATOM 1455 O O . ASN A 1 177 ? -21.831 10.338 17.861 1.00 65.75 177 ASN A O 1
ATOM 1459 N N . ALA A 1 178 ? -21.593 10.871 15.696 1.00 67.06 178 ALA A N 1
ATOM 1460 C CA . ALA A 1 178 ? -22.790 10.154 15.280 1.00 67.06 178 ALA A CA 1
ATOM 1461 C C . ALA A 1 178 ? -22.612 8.631 15.400 1.00 67.06 178 ALA A C 1
ATOM 1463 O O . ALA A 1 178 ? -23.572 7.932 15.725 1.00 67.06 178 ALA A O 1
ATOM 1464 N N . PHE A 1 179 ? -21.401 8.121 15.153 1.00 68.00 179 PHE A N 1
ATOM 1465 C CA . PHE A 1 179 ? -21.050 6.719 15.356 1.00 68.00 179 PHE A CA 1
ATOM 1466 C C . PHE A 1 179 ? -21.094 6.345 16.843 1.00 68.00 179 PHE A C 1
ATOM 1468 O O . PHE A 1 179 ? -21.795 5.400 17.195 1.00 68.00 179 PHE A O 1
ATOM 1475 N N . ASP A 1 180 ? -20.458 7.127 17.717 1.00 64.25 180 ASP A N 1
ATOM 1476 C CA . ASP A 1 180 ? -20.451 6.922 19.169 1.00 64.25 180 ASP A CA 1
ATOM 1477 C C . ASP A 1 180 ? -21.866 7.019 19.753 1.00 64.25 180 ASP A C 1
ATOM 1479 O O . ASP A 1 180 ? -22.294 6.123 20.472 1.00 64.25 180 ASP A O 1
ATOM 1483 N N . GLU A 1 181 ? -22.668 8.015 19.357 1.00 65.56 181 GLU A N 1
ATOM 1484 C CA . GLU A 1 181 ? -24.086 8.104 19.743 1.00 65.56 181 GLU A CA 1
ATOM 1485 C C . GLU A 1 181 ? -24.912 6.897 19.273 1.00 65.56 181 GLU A C 1
ATOM 1487 O O . GLU A 1 181 ? -25.915 6.531 19.900 1.00 65.56 181 GLU A O 1
ATOM 1492 N N . CYS A 1 182 ? -24.545 6.304 18.135 1.00 65.25 182 CYS A N 1
ATOM 1493 C CA . CYS A 1 182 ? -25.180 5.093 17.639 1.00 65.25 182 CYS A CA 1
ATOM 1494 C C . CYS A 1 182 ? -24.758 3.886 18.484 1.00 65.25 182 CYS A C 1
ATOM 1496 O O . CYS A 1 182 ? -25.624 3.145 18.941 1.00 65.25 182 CYS A O 1
ATOM 1498 N N . MET A 1 183 ? -23.461 3.738 18.760 1.00 61.09 183 MET A N 1
ATOM 1499 C CA . MET A 1 183 ? -22.874 2.637 19.524 1.00 61.09 183 MET A CA 1
ATOM 1500 C C . MET A 1 183 ? -23.248 2.664 21.010 1.00 61.09 183 MET A C 1
ATOM 1502 O O . MET A 1 183 ? -23.563 1.617 21.576 1.00 61.09 183 MET A O 1
ATOM 1506 N N . ASP A 1 184 ? -23.323 3.837 21.635 1.00 61.91 184 ASP A N 1
ATOM 1507 C CA . ASP A 1 184 ? -23.772 4.004 23.020 1.00 61.91 184 ASP A CA 1
ATOM 1508 C C . ASP A 1 184 ? -25.206 3.501 23.205 1.00 61.91 184 ASP A C 1
ATOM 1510 O O . ASP A 1 184 ? -25.517 2.836 24.195 1.00 61.91 184 ASP A O 1
ATOM 1514 N N . LYS A 1 185 ? -26.092 3.722 22.223 1.00 58.69 185 LYS A N 1
ATOM 1515 C CA . LYS A 1 185 ? -27.464 3.182 22.261 1.00 58.69 185 LYS A CA 1
ATOM 1516 C C . LYS A 1 185 ? -27.499 1.653 22.214 1.00 58.69 185 LYS A C 1
ATOM 1518 O O . LYS A 1 185 ? -28.443 1.070 22.745 1.00 58.69 185 LYS A O 1
ATOM 1523 N N . VAL A 1 186 ? -26.494 1.024 21.605 1.00 53.28 186 VAL A N 1
ATOM 1524 C CA . VAL A 1 186 ? -26.351 -0.437 21.507 1.00 53.28 186 VAL A CA 1
ATOM 1525 C C . VAL A 1 186 ? -25.753 -1.021 22.784 1.00 53.28 186 VAL A C 1
ATOM 1527 O O . VAL A 1 186 ? -26.207 -2.063 23.254 1.00 53.28 186 VAL A O 1
ATOM 1530 N N . LEU A 1 187 ? -24.759 -0.347 23.366 1.00 48.38 187 LEU A N 1
ATOM 1531 C CA . LEU A 1 187 ? -23.978 -0.850 24.498 1.00 48.38 187 LEU A CA 1
ATOM 1532 C C . LEU A 1 187 ? -24.615 -0.554 25.869 1.00 48.38 187 LEU A C 1
ATOM 1534 O O . LEU A 1 187 ? -24.527 -1.399 26.759 1.00 48.38 187 LEU A O 1
ATOM 1538 N N . TYR A 1 188 ? -25.293 0.589 26.047 1.00 45.00 188 TYR A N 1
ATOM 1539 C CA . TYR A 1 188 ? -25.812 1.048 27.351 1.00 45.00 188 TYR A CA 1
ATOM 1540 C C . TYR A 1 188 ? -27.290 0.739 27.640 1.00 45.00 188 TYR A C 1
ATOM 1542 O O . TYR A 1 188 ? -27.803 1.120 28.690 1.00 45.00 188 TYR A O 1
ATOM 1550 N N . LYS A 1 189 ? -27.994 0.017 26.762 1.00 41.78 189 LYS A N 1
ATOM 1551 C CA . LYS A 1 189 ? -29.312 -0.574 27.084 1.00 41.78 189 LYS A CA 1
ATOM 1552 C C . LYS A 1 189 ? -29.220 -2.036 27.560 1.00 41.78 189 LYS A C 1
ATOM 1554 O O . LYS A 1 189 ? -30.186 -2.787 27.412 1.00 41.78 189 LYS A O 1
ATOM 1559 N N . ARG A 1 190 ? -28.068 -2.438 28.104 1.00 41.16 190 ARG A N 1
ATOM 1560 C CA . ARG A 1 190 ? -27.929 -3.662 28.905 1.00 41.16 190 ARG A CA 1
ATOM 1561 C C . ARG A 1 190 ? -28.327 -3.412 30.352 1.00 41.16 190 ARG A C 1
ATOM 1563 O O . ARG A 1 190 ? -27.927 -2.358 30.889 1.00 41.16 190 ARG A O 1
#

Secondary structure (DSSP, 8-state):
-HHHHHHHHHHHHHHTHHHHTT----HHHHHHHHH-HHHHHHHHHHHHHHHHHHHHHTSTT---HHHHHHHHHHHHHHHHHHHHHTTSHHHHHHHHHHHHTT-EEEETTEEEE-HHHHHHH--SS-SEEE-S-HHHHHHHHHHHHHHHHTT----GGGTHHHHEEEETTTEEEEEHHHHHHHHHHHHTT-

Organism: Bacteroides uniformis (NCBI:txid820)